Protein AF-0000000078594582 (afdb_homodimer)

Nearest PDB structures (foldseek):
  1vki-assembly1_A  TM=9.240E-01  e=7.782E-15  Agrobacterium fabrum str. C58
  1vjf-assembly1_A  TM=9.356E-01  e=9.075E-14  Caulobacter vibrioides CB15
  8huz-assembly3_B  TM=8.639E-01  e=1.848E-13  Mus musculus
  8huz-assembly5_D  TM=8.765E-01  e=5.545E-13  Mus musculus
  8huz-assembly1_F  TM=8.651E-01  e=3.176E-12  Mus musculus

Secondary structure (DSSP, 8-state):
---B---BSS--S---SHHHHHHHHHHHHTT---EEEEBPPP-SHHHHHHHHHHHTS-BEEEEEEEETTS--EEEEEEETTSPP-HHHHHHHHT---EEEPPHHHIIIIIS--TT---GGGGGG-TT--EEEEEEHHHHTSSEEEEESSSTTEEEEEEHHHIIIIIHHHTT---EEE--/---B---BSS--S---SHHHHHHHHHHHHTT---EEEEBSPP-SHHHHHHHHHHHTS-BEEEEEEEETTS--EEEEEEETTSPP-HHHHHHHHT---EEEPPHHHIIIIIS--TT---GGGGGG-TT--EEEEEEHHHHTSSEEEEESSSTTEEEEEEHHHIIIIIHHHTT---EEE--

InterPro domains:
  IPR007214 YbaK/aminoacyl-tRNA synthetase-associated domain [PF04073] (42-161)
  IPR036754 YbaK/aminoacyl-tRNA synthetase-associated domain superfamily [G3DSA:3.90.960.10] (14-179)
  IPR036754 YbaK/aminoacyl-tRNA synthetase-associated domain superfamily [SSF55826] (20-163)
  IPR040285 Prolyl-tRNA editing protein ProX/PRXD1 [PTHR31423] (22-144)

Structure (mmCIF, N/CA/C/O backbone):
data_AF-0000000078594582-model_v1
#
loop_
_entity.id
_entity.type
_entity.pdbx_description
1 polymer 'YbaK/aminoacyl-tRNA synthetase-associated domain-containing protein'
#
loop_
_atom_site.group_PDB
_atom_site.id
_atom_site.type_symbol
_atom_site.label_atom_id
_atom_site.label_alt_id
_atom_site.label_comp_id
_atom_site.label_asym_id
_atom_site.label_entity_id
_atom_site.label_seq_id
_atom_site.pdbx_PDB_ins_code
_at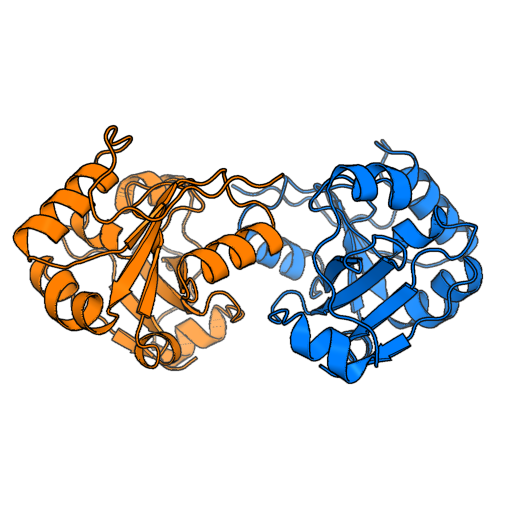om_site.Cartn_x
_atom_site.Cartn_y
_atom_site.Cartn_z
_atom_site.occupancy
_atom_site.B_iso_or_equiv
_atom_site.auth_seq_id
_atom_site.auth_comp_id
_atom_site.auth_asym_id
_atom_site.auth_atom_id
_atom_site.pdbx_PDB_model_num
ATOM 1 N N . MET A 1 1 ? 14 0.099 12.508 1 72.81 1 MET A N 1
ATOM 2 C CA . MET A 1 1 ? 14.461 0.044 11.117 1 72.81 1 MET A CA 1
ATOM 3 C C . MET A 1 1 ? 13.945 -1.212 10.422 1 72.81 1 MET A C 1
ATOM 5 O O . MET A 1 1 ? 13.867 -2.277 11.039 1 72.81 1 MET A O 1
ATOM 9 N N . PHE A 1 2 ? 13.375 -1.15 9.195 1 88.69 2 PHE A N 1
ATOM 10 C CA . PHE A 1 2 ? 12.891 -2.258 8.383 1 88.69 2 PHE A CA 1
ATOM 11 C C . PHE A 1 2 ? 14.047 -3.135 7.914 1 88.69 2 PHE A C 1
ATOM 13 O O . PHE A 1 2 ? 14.992 -2.646 7.297 1 88.69 2 PHE A O 1
ATOM 20 N N . PHE A 1 3 ? 14 -4.418 8.297 1 95.25 3 PHE A N 1
ATOM 21 C CA . PHE A 1 3 ? 15.07 -5.352 7.984 1 95.25 3 PHE A CA 1
ATOM 22 C C . PHE A 1 3 ? 14.93 -5.895 6.57 1 95.25 3 PHE A C 1
ATOM 24 O O . PHE A 1 3 ? 13.836 -6.305 6.168 1 95.25 3 PHE A O 1
ATOM 31 N N . VAL A 1 4 ? 16.031 -5.855 5.805 1 96.94 4 VAL A N 1
ATOM 32 C CA . VAL A 1 4 ? 16.172 -6.559 4.531 1 96.94 4 VAL A CA 1
ATOM 33 C C . VAL A 1 4 ? 17.5 -7.309 4.5 1 96.94 4 VAL A C 1
ATOM 35 O O . VAL A 1 4 ? 18.562 -6.703 4.672 1 96.94 4 VAL A O 1
ATOM 38 N N . SER A 1 5 ? 17.547 -8.555 4.27 1 98.12 5 SER A N 1
ATOM 39 C CA . SER A 1 5 ? 18.75 -9.383 4.305 1 98.12 5 SER A CA 1
ATOM 40 C C . SER A 1 5 ? 19.625 -9.133 3.09 1 98.12 5 SER A C 1
ATOM 42 O O . SER A 1 5 ? 19.281 -8.328 2.219 1 98.12 5 SER A O 1
ATOM 44 N N . ASP A 1 6 ? 20.766 -9.766 3.115 1 98.06 6 ASP A N 1
ATOM 45 C CA . ASP A 1 6 ? 21.547 -9.875 1.886 1 98.06 6 ASP A CA 1
ATOM 46 C C . ASP A 1 6 ? 20.797 -10.703 0.84 1 98.06 6 ASP A C 1
ATOM 48 O O . ASP A 1 6 ? 19.828 -11.391 1.162 1 98.06 6 ASP A O 1
ATOM 52 N N . ILE A 1 7 ? 21.25 -10.539 -0.375 1 98.69 7 ILE A N 1
ATOM 53 C CA . ILE A 1 7 ? 20.625 -11.258 -1.474 1 98.69 7 ILE A CA 1
ATOM 54 C C . ILE A 1 7 ? 21.062 -12.719 -1.451 1 98.69 7 ILE A C 1
ATOM 56 O O . ILE A 1 7 ? 22.25 -13.008 -1.285 1 98.69 7 ILE A O 1
ATOM 60 N N . TYR A 1 8 ? 20.109 -13.602 -1.516 1 98.62 8 TYR A N 1
ATOM 61 C CA . TYR A 1 8 ? 20.375 -15.031 -1.664 1 98.62 8 TYR A CA 1
ATOM 62 C C . TYR A 1 8 ? 19.938 -15.523 -3.041 1 98.62 8 TYR A C 1
ATOM 64 O O . TYR A 1 8 ? 19.047 -14.938 -3.666 1 98.62 8 TYR A O 1
ATOM 72 N N . THR A 1 9 ? 20.578 -16.609 -3.512 1 98.38 9 THR A N 1
ATOM 73 C CA . THR A 1 9 ? 20.188 -17.219 -4.777 1 98.38 9 THR A CA 1
ATOM 74 C C . THR A 1 9 ? 19.797 -18.672 -4.566 1 98.38 9 THR A C 1
ATOM 76 O O . THR A 1 9 ? 19.641 -19.438 -5.531 1 98.38 9 THR A O 1
ATOM 79 N N . MET A 1 10 ? 19.656 -19.047 -3.244 1 97.81 10 MET A N 1
ATOM 80 C CA . MET A 1 10 ? 19.234 -20.375 -2.832 1 97.81 10 MET A CA 1
ATOM 81 C C . MET A 1 10 ? 17.984 -20.297 -1.944 1 97.81 10 MET A C 1
ATOM 83 O O . MET A 1 10 ? 17.719 -19.25 -1.354 1 97.81 10 MET A O 1
ATOM 87 N N . PRO A 1 11 ? 17.203 -21.406 -1.93 1 97.5 11 PRO A N 1
ATOM 88 C CA . PRO A 1 11 ? 16.047 -21.391 -1.024 1 97.5 11 PRO A CA 1
ATOM 89 C C . PRO A 1 11 ? 16.453 -21.141 0.43 1 97.5 11 PRO A C 1
ATOM 91 O O . PRO A 1 11 ? 17.594 -21.406 0.813 1 97.5 11 PRO A O 1
ATOM 94 N N . PRO A 1 12 ? 15.5 -20.641 1.16 1 97 12 PRO A N 1
ATOM 95 C CA . PRO A 1 12 ? 15.797 -20.5 2.588 1 97 12 PRO A CA 1
ATOM 96 C C . PRO A 1 12 ? 15.953 -21.859 3.287 1 97 12 PRO A C 1
ATOM 98 O O . PRO A 1 12 ? 15.484 -22.875 2.777 1 97 12 PRO A O 1
ATOM 101 N N . ASP A 1 13 ? 16.562 -21.719 4.488 1 93 13 ASP A N 1
ATOM 102 C CA . ASP A 1 13 ? 16.766 -22.938 5.266 1 93 13 ASP A CA 1
ATOM 103 C C . ASP A 1 13 ? 15.438 -23.5 5.77 1 93 13 ASP A C 1
ATOM 105 O O . ASP A 1 13 ? 15.25 -24.719 5.805 1 93 13 ASP A O 1
ATOM 109 N N . LYS A 1 14 ? 14.633 -22.578 6.168 1 92.38 14 LYS A N 1
ATOM 110 C CA . LYS A 1 14 ? 13.312 -22.969 6.664 1 92.38 14 LYS A CA 1
ATOM 111 C C . LYS A 1 14 ? 12.211 -22.547 5.695 1 92.38 14 LYS A C 1
ATOM 113 O O . LYS A 1 14 ? 12.18 -21.406 5.246 1 92.38 14 LYS A O 1
ATOM 118 N N . LEU A 1 15 ? 11.453 -23.469 5.34 1 92.75 15 LEU A N 1
ATOM 119 C CA . LEU A 1 15 ? 10.281 -23.25 4.508 1 92.75 15 LEU A CA 1
ATOM 120 C C . LEU A 1 15 ? 9 -23.328 5.344 1 92.75 15 LEU A C 1
ATOM 122 O O . LEU A 1 15 ? 8.617 -24.406 5.801 1 92.75 15 LEU A O 1
ATOM 126 N N . ASP A 1 16 ? 8.258 -22.281 5.441 1 89 16 ASP A N 1
ATOM 127 C CA . ASP A 1 16 ? 7.258 -22.062 6.48 1 89 16 ASP A CA 1
ATOM 128 C C . ASP A 1 16 ? 5.895 -22.594 6.051 1 89 16 ASP A C 1
ATOM 130 O O . ASP A 1 16 ? 5.023 -22.844 6.887 1 89 16 ASP A O 1
ATOM 134 N N . THR A 1 17 ? 5.707 -22.734 4.738 1 95.31 17 THR A N 1
ATOM 135 C CA . THR A 1 17 ? 4.402 -23.141 4.238 1 95.31 17 THR A CA 1
ATOM 136 C C . THR A 1 17 ? 4.547 -24.188 3.133 1 95.31 17 THR A C 1
ATOM 138 O O . THR A 1 17 ? 5.625 -24.328 2.555 1 95.31 17 THR A O 1
ATOM 141 N N . ILE A 1 18 ? 3.443 -24.875 2.883 1 96.31 18 ILE A N 1
ATOM 142 C CA . ILE A 1 18 ? 3.41 -25.844 1.794 1 96.31 18 ILE A CA 1
ATOM 143 C C . ILE A 1 18 ? 3.668 -25.141 0.465 1 96.31 18 ILE A C 1
ATOM 145 O O . ILE A 1 18 ? 4.449 -25.609 -0.359 1 96.31 18 ILE A O 1
ATOM 149 N N . LEU A 1 19 ? 3.072 -24.031 0.278 1 97.62 19 LEU A N 1
ATOM 150 C CA . LEU A 1 19 ? 3.24 -23.297 -0.97 1 97.62 19 LEU A CA 1
ATOM 151 C C . LEU A 1 19 ? 4.695 -22.891 -1.168 1 97.62 19 LEU A C 1
ATOM 153 O O . LEU A 1 19 ? 5.234 -23 -2.271 1 97.62 19 LEU A O 1
ATOM 157 N N . GLN A 1 20 ? 5.277 -22.391 -0.118 1 97.38 20 GLN A N 1
ATOM 158 C CA . GLN A 1 20 ? 6.672 -21.984 -0.204 1 97.38 20 GLN A CA 1
ATOM 159 C C . GLN A 1 20 ? 7.562 -23.141 -0.622 1 97.38 20 GLN A C 1
ATOM 161 O O . GLN A 1 20 ? 8.414 -23 -1.501 1 97.38 20 GLN A O 1
ATOM 166 N N . LYS A 1 21 ? 7.352 -24.266 -0.037 1 97.38 21 LYS A N 1
ATOM 167 C CA . LYS A 1 21 ? 8.109 -25.469 -0.372 1 97.38 21 LYS A CA 1
ATOM 168 C C . LYS A 1 21 ? 7.914 -25.844 -1.838 1 97.38 21 LYS A C 1
ATOM 170 O O . LYS A 1 21 ? 8.883 -26.109 -2.547 1 97.38 21 LYS A O 1
ATOM 175 N N . G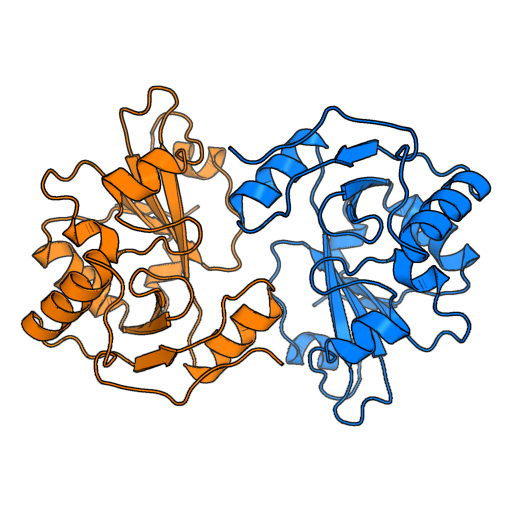LU A 1 22 ? 6.676 -25.859 -2.256 1 98.12 22 GLU A N 1
ATOM 176 C CA . GLU A 1 22 ? 6.367 -26.234 -3.631 1 98.12 22 GLU A CA 1
ATOM 177 C C . GLU A 1 22 ? 6.918 -25.219 -4.621 1 98.12 22 GLU A C 1
ATOM 179 O O . GLU A 1 22 ? 7.336 -25.578 -5.727 1 98.12 22 GLU A O 1
ATOM 184 N N . THR A 1 23 ? 6.922 -23.938 -4.242 1 98.62 23 THR A N 1
ATOM 185 C CA . THR A 1 23 ? 7.473 -22.891 -5.09 1 98.62 23 THR A CA 1
ATOM 186 C C . THR A 1 23 ? 8.938 -23.156 -5.406 1 98.62 23 THR A C 1
ATOM 188 O O . THR A 1 23 ? 9.328 -23.203 -6.574 1 98.62 23 THR A O 1
ATOM 191 N N . TYR A 1 24 ? 9.703 -23.438 -4.371 1 98.62 24 TYR A N 1
ATOM 192 C CA . TYR A 1 24 ? 11.133 -23.641 -4.586 1 98.62 24 TYR A CA 1
ATOM 193 C C . TYR A 1 24 ? 11.391 -24.969 -5.289 1 98.62 24 TYR A C 1
ATOM 195 O O . TYR A 1 24 ? 12.328 -25.094 -6.078 1 98.62 24 TYR A O 1
ATOM 203 N N . ARG A 1 25 ? 10.602 -25.938 -5.02 1 98.25 25 ARG A N 1
ATOM 204 C CA . ARG A 1 25 ? 10.719 -27.203 -5.727 1 98.25 25 ARG A CA 1
ATOM 205 C C . ARG A 1 25 ? 10.508 -27.016 -7.227 1 98.25 25 ARG A C 1
ATOM 207 O O . ARG A 1 25 ? 11.289 -27.531 -8.031 1 98.25 25 ARG A O 1
ATOM 214 N N . VAL A 1 26 ? 9.469 -26.297 -7.594 1 98.69 26 VAL A N 1
ATOM 215 C CA . VAL A 1 26 ? 9.133 -26.094 -9 1 98.69 26 VAL A CA 1
ATOM 216 C C . VAL A 1 26 ? 10.211 -25.25 -9.672 1 98.69 26 VAL A C 1
ATOM 218 O O . VAL A 1 26 ? 10.625 -25.547 -10.797 1 98.69 26 VAL A O 1
ATOM 221 N N . LEU A 1 27 ? 10.695 -24.203 -8.992 1 98.69 27 LEU A N 1
ATOM 222 C CA . LEU A 1 27 ? 11.75 -23.359 -9.555 1 98.69 27 LEU A CA 1
ATOM 223 C C . LEU A 1 27 ? 13.008 -24.188 -9.82 1 98.69 27 LEU A C 1
ATOM 225 O O . LEU A 1 27 ? 13.656 -24.016 -10.859 1 98.69 27 LEU A O 1
ATOM 229 N N . GLN A 1 28 ? 13.297 -25.062 -8.891 1 98.19 28 GLN A N 1
ATOM 230 C CA . GLN A 1 28 ? 14.445 -25.938 -9.062 1 98.19 28 GLN A CA 1
ATOM 231 C C . GLN A 1 28 ? 14.242 -26.891 -10.242 1 98.19 28 GLN A C 1
ATOM 233 O O . GLN A 1 28 ? 15.148 -27.062 -11.07 1 98.19 28 GLN A O 1
ATOM 238 N N . SER A 1 29 ? 13.117 -27.453 -10.344 1 98.31 29 SER A N 1
ATOM 239 C CA . SER A 1 29 ? 12.805 -28.406 -11.406 1 98.31 29 SER A CA 1
ATOM 240 C C . SER A 1 29 ? 12.898 -27.75 -12.781 1 98.31 29 SER A C 1
ATOM 242 O O . SER A 1 29 ? 13.305 -28.391 -13.75 1 98.31 29 SER A O 1
ATOM 244 N N . LEU A 1 30 ? 12.539 -26.484 -12.875 1 98.69 30 LEU A N 1
ATOM 245 C CA . LEU A 1 30 ? 12.508 -25.766 -14.141 1 98.69 30 LEU A CA 1
ATOM 246 C C . LEU A 1 30 ? 13.828 -25.031 -14.375 1 98.69 30 LEU A C 1
ATOM 248 O O . LEU A 1 30 ? 14.008 -24.391 -15.414 1 98.69 30 LEU A O 1
ATOM 252 N N . HIS A 1 31 ? 14.734 -25.125 -13.438 1 98.44 31 HIS A N 1
ATOM 253 C CA . HIS A 1 31 ? 16.016 -24.422 -13.492 1 98.44 31 HIS A CA 1
ATOM 254 C C . HIS A 1 31 ? 15.82 -22.938 -13.703 1 98.44 31 HIS A C 1
ATOM 256 O O . HIS A 1 31 ? 16.5 -22.328 -14.539 1 98.44 31 HIS A O 1
ATOM 262 N N . ILE A 1 32 ? 14.867 -22.391 -13.023 1 98.75 32 ILE A N 1
ATOM 263 C CA . ILE A 1 32 ? 14.625 -20.953 -13.07 1 98.75 32 ILE A CA 1
ATOM 264 C C . ILE A 1 32 ? 15.43 -20.25 -11.969 1 98.75 32 ILE A C 1
ATOM 266 O O . ILE A 1 32 ? 15.188 -20.469 -10.781 1 98.75 32 ILE A O 1
ATOM 270 N N . PRO A 1 33 ? 16.391 -19.438 -12.375 1 98.75 33 PRO A N 1
ATOM 271 C CA . PRO A 1 33 ? 17.156 -18.719 -11.359 1 98.75 33 PRO A CA 1
ATOM 272 C C . PRO A 1 33 ? 16.359 -17.609 -10.695 1 98.75 33 PRO A C 1
ATOM 274 O O . PRO A 1 33 ? 15.422 -17.062 -11.297 1 98.75 33 PRO A O 1
ATOM 277 N N . PHE A 1 34 ? 16.734 -17.281 -9.453 1 98.81 34 PHE A N 1
ATOM 278 C CA . PHE A 1 34 ? 16.094 -16.188 -8.719 1 98.81 34 PHE A CA 1
ATOM 279 C C . PHE A 1 34 ? 17.078 -15.523 -7.766 1 98.81 34 PHE A C 1
ATOM 281 O O . PHE A 1 34 ? 18.125 -16.094 -7.449 1 98.81 34 PHE A O 1
ATOM 288 N N . GLU A 1 35 ? 16.812 -14.32 -7.438 1 98.88 35 GLU A N 1
ATOM 289 C CA . GLU A 1 35 ? 17.359 -13.633 -6.27 1 98.88 35 GLU A CA 1
ATOM 290 C C . GLU A 1 35 ? 16.281 -13.383 -5.223 1 98.88 35 GLU A C 1
ATOM 292 O O . GLU A 1 35 ? 15.133 -13.102 -5.566 1 98.88 35 GLU A O 1
ATOM 297 N N . ARG A 1 36 ? 16.672 -13.516 -3.955 1 98.69 36 ARG A N 1
ATOM 298 C CA . ARG A 1 36 ? 15.656 -13.305 -2.932 1 98.69 36 ARG A CA 1
ATOM 299 C C . ARG A 1 36 ? 16.25 -12.609 -1.705 1 98.69 36 ARG A C 1
ATOM 301 O O . ARG A 1 36 ? 17.469 -12.617 -1.509 1 98.69 36 ARG A O 1
ATOM 308 N N . VAL A 1 37 ? 15.359 -12.031 -0.938 1 98.75 37 VAL A N 1
ATOM 309 C CA . VAL A 1 37 ? 15.734 -11.438 0.343 1 98.75 37 VAL A CA 1
ATOM 310 C C . VAL A 1 37 ? 14.727 -11.844 1.415 1 98.75 37 VAL A C 1
ATOM 312 O O . VAL A 1 37 ? 13.547 -12.055 1.12 1 98.75 37 VAL A O 1
ATOM 315 N N . ASP A 1 38 ? 15.188 -12.055 2.623 1 98.19 38 ASP A N 1
ATOM 316 C CA . ASP A 1 38 ? 14.344 -12.102 3.812 1 98.19 38 ASP A CA 1
ATOM 317 C C . ASP A 1 38 ? 14.109 -10.703 4.375 1 98.19 38 ASP A C 1
ATOM 319 O O . ASP A 1 38 ? 15.016 -9.867 4.391 1 98.19 38 ASP A O 1
ATOM 323 N N . THR A 1 39 ? 12.867 -10.492 4.805 1 97.69 39 THR A N 1
ATOM 324 C CA . THR A 1 39 ? 12.539 -9.164 5.32 1 97.69 39 THR A CA 1
ATOM 325 C C . THR A 1 39 ? 11.633 -9.266 6.543 1 97.69 39 THR A C 1
ATOM 327 O O . THR A 1 39 ? 11.055 -10.328 6.805 1 97.69 39 THR A O 1
ATOM 330 N N . ASP A 1 40 ? 11.555 -8.172 7.281 1 96.06 40 ASP A N 1
ATOM 331 C CA . ASP A 1 40 ? 10.391 -7.992 8.141 1 96.06 40 ASP A CA 1
ATOM 332 C C . ASP A 1 40 ? 9.109 -7.879 7.32 1 96.06 40 ASP A C 1
ATOM 334 O O . ASP A 1 40 ? 9.156 -7.746 6.098 1 96.06 40 ASP A O 1
ATOM 338 N N . GLU A 1 41 ? 7.984 -8.016 7.98 1 93.19 41 GLU A N 1
ATOM 339 C CA . GLU A 1 41 ? 6.73 -7.777 7.273 1 93.19 41 GLU A CA 1
ATOM 340 C C . GLU A 1 41 ? 6.629 -6.332 6.801 1 93.19 41 GLU A C 1
ATOM 342 O O . GLU A 1 41 ? 6.758 -5.402 7.602 1 93.19 41 GLU A O 1
ATOM 347 N N . ALA A 1 42 ? 6.453 -6.172 5.48 1 89.56 42 ALA A N 1
ATOM 348 C CA . ALA A 1 42 ? 6.328 -4.832 4.914 1 89.56 42 ALA A CA 1
ATOM 349 C C . ALA A 1 42 ? 4.961 -4.234 5.219 1 89.56 42 ALA A C 1
ATOM 351 O O . ALA A 1 42 ? 3.934 -4.762 4.789 1 89.56 42 ALA A O 1
ATOM 352 N N . ILE A 1 43 ? 4.977 -3.145 5.957 1 82.25 43 ILE A N 1
ATOM 353 C CA . ILE A 1 43 ? 3.707 -2.539 6.352 1 82.25 43 ILE A CA 1
ATOM 354 C C . ILE A 1 43 ? 3.549 -1.184 5.664 1 82.25 43 ILE A C 1
ATOM 356 O O . ILE A 1 43 ? 2.43 -0.75 5.383 1 82.25 43 ILE A O 1
ATOM 360 N N . THR A 1 44 ? 4.645 -0.554 5.242 1 85.25 44 THR A N 1
ATOM 361 C CA . THR A 1 44 ? 4.59 0.791 4.68 1 85.25 44 THR A CA 1
ATOM 362 C C . THR A 1 44 ? 5.062 0.79 3.229 1 85.25 44 THR A C 1
ATOM 364 O O . THR A 1 44 ? 5.691 -0.168 2.775 1 85.25 44 THR A O 1
ATOM 367 N N . MET A 1 45 ? 4.777 1.847 2.588 1 86.19 45 MET A N 1
ATOM 368 C CA . MET A 1 45 ? 5.305 2.051 1.24 1 86.19 45 MET A CA 1
ATOM 369 C C . MET A 1 45 ? 6.828 2.07 1.249 1 86.19 45 MET A C 1
ATOM 371 O O . MET A 1 45 ? 7.465 1.56 0.325 1 86.19 45 MET A O 1
ATOM 375 N N . GLU A 1 46 ? 7.348 2.672 2.287 1 88.19 46 GLU A N 1
ATOM 376 C CA . GLU A 1 46 ? 8.797 2.748 2.43 1 88.19 46 GLU A CA 1
ATOM 377 C C . GLU A 1 46 ? 9.422 1.356 2.48 1 88.19 46 GLU A C 1
ATOM 379 O O . GLU A 1 46 ? 10.508 1.134 1.932 1 88.19 46 GLU A O 1
ATOM 384 N N . ASP A 1 47 ? 8.797 0.523 3.223 1 91.62 47 ASP A N 1
ATOM 385 C CA . ASP A 1 47 ? 9.273 -0.854 3.295 1 91.62 47 ASP A CA 1
ATOM 386 C C . ASP A 1 47 ? 9.383 -1.473 1.904 1 91.62 47 ASP A C 1
ATOM 388 O O . ASP A 1 47 ? 10.398 -2.09 1.57 1 91.62 47 ASP A O 1
ATOM 392 N N . CYS A 1 48 ? 8.383 -1.235 1.077 1 91.75 48 CYS A N 1
ATOM 393 C CA . CYS A 1 48 ? 8.344 -1.791 -0.271 1 91.75 48 CYS A CA 1
ATOM 394 C C . CYS A 1 48 ? 9.461 -1.21 -1.134 1 91.75 48 CYS A C 1
ATOM 396 O O . CYS A 1 48 ? 10.094 -1.932 -1.907 1 91.75 48 CYS A O 1
ATOM 398 N N . VAL A 1 49 ? 9.672 0.006 -0.951 1 90.56 49 VAL A N 1
ATOM 399 C CA . VAL A 1 49 ? 10.703 0.695 -1.719 1 90.56 49 VAL A CA 1
ATOM 400 C C . VAL A 1 49 ? 12.07 0.112 -1.382 1 90.56 49 VAL A C 1
ATOM 402 O O . VAL A 1 49 ? 12.922 -0.038 -2.262 1 90.56 49 VAL A O 1
ATOM 405 N N . GLN A 1 50 ? 12.312 -0.176 -0.15 1 93.69 50 GLN A N 1
ATOM 406 C CA . GLN A 1 50 ? 13.586 -0.737 0.271 1 93.69 50 GLN A CA 1
ATOM 407 C C . GLN A 1 50 ? 13.812 -2.117 -0.339 1 93.69 50 GLN A C 1
ATOM 409 O O . GLN A 1 50 ? 14.922 -2.449 -0.75 1 93.69 50 GLN A O 1
ATOM 414 N N . ILE A 1 51 ? 12.789 -2.826 -0.375 1 96.69 51 ILE A N 1
ATOM 415 C CA . ILE A 1 51 ? 12.875 -4.152 -0.977 1 96.69 51 ILE A CA 1
ATOM 416 C C . ILE A 1 51 ? 13.188 -4.023 -2.467 1 96.69 51 ILE A C 1
ATOM 418 O O . ILE A 1 51 ? 14.078 -4.699 -2.982 1 96.69 51 ILE A O 1
ATOM 422 N N . ASP A 1 52 ? 12.461 -3.139 -3.156 1 96.06 52 ASP A N 1
ATOM 423 C CA . ASP A 1 52 ? 12.664 -2.893 -4.582 1 96.06 52 ASP A CA 1
ATOM 424 C C . ASP A 1 52 ? 14.109 -2.486 -4.867 1 96.06 52 ASP A C 1
ATOM 426 O O . ASP A 1 52 ? 14.711 -2.961 -5.832 1 96.06 52 ASP A O 1
ATOM 430 N N . LYS A 1 53 ? 14.586 -1.626 -4.043 1 94.62 53 LYS A N 1
ATOM 431 C CA . LYS A 1 53 ? 15.953 -1.136 -4.219 1 94.62 53 LYS A CA 1
ATOM 432 C C . LYS A 1 53 ? 16.969 -2.258 -4.027 1 94.62 53 LYS A C 1
ATOM 434 O O . LYS A 1 53 ? 17.906 -2.396 -4.816 1 94.62 53 LYS A O 1
ATOM 439 N N . LYS A 1 54 ? 16.781 -3.064 -2.992 1 97.62 54 LYS A N 1
ATOM 440 C CA . LYS A 1 54 ? 17.719 -4.137 -2.666 1 97.62 54 LYS A CA 1
ATOM 441 C C . LYS A 1 54 ? 17.812 -5.145 -3.809 1 97.62 54 LYS A C 1
ATOM 443 O O . LYS A 1 54 ? 18.922 -5.559 -4.18 1 97.62 54 LYS A O 1
ATOM 448 N N . LEU A 1 55 ? 16.734 -5.43 -4.387 1 98.25 55 LEU A N 1
ATOM 449 C CA . LEU A 1 55 ? 16.703 -6.461 -5.418 1 98.25 55 LEU A CA 1
ATOM 450 C C . LEU A 1 55 ? 16.797 -5.84 -6.809 1 98.25 55 LEU A C 1
ATOM 452 O O . LEU A 1 55 ? 16.812 -6.555 -7.812 1 98.25 55 LEU A O 1
ATOM 456 N N . ASP A 1 56 ? 16.812 -4.531 -6.883 1 96.94 56 ASP A N 1
ATOM 457 C CA . ASP A 1 56 ? 16.859 -3.793 -8.141 1 96.94 56 ASP A CA 1
ATOM 458 C C . ASP A 1 56 ? 15.742 -4.242 -9.086 1 96.94 56 ASP A C 1
ATOM 460 O O . ASP A 1 56 ? 16.016 -4.637 -10.227 1 96.94 56 ASP A O 1
ATOM 464 N N . MET A 1 57 ? 14.594 -4.223 -8.57 1 95.44 57 MET A N 1
ATOM 465 C CA . MET A 1 57 ? 13.391 -4.598 -9.305 1 95.44 57 MET A CA 1
ATOM 466 C C . MET A 1 57 ? 12.164 -3.891 -8.734 1 95.44 57 MET A C 1
ATOM 468 O O . MET A 1 57 ? 12.25 -3.199 -7.723 1 95.44 57 MET A O 1
ATOM 472 N N . LYS A 1 58 ? 11.016 -3.951 -9.5 1 93.75 58 LYS A N 1
ATOM 473 C CA . LYS A 1 58 ? 9.734 -3.455 -9.016 1 93.75 58 LYS A CA 1
ATOM 474 C C . LYS A 1 58 ? 8.789 -4.605 -8.688 1 93.75 58 LYS A C 1
ATOM 476 O O . LYS A 1 58 ? 8.5 -5.445 -9.539 1 93.75 58 LYS A O 1
ATOM 481 N N . MET A 1 59 ? 8.312 -4.586 -7.5 1 94.88 59 MET A N 1
ATOM 482 C CA . MET A 1 59 ? 7.348 -5.602 -7.082 1 94.88 59 MET A CA 1
ATOM 483 C C . MET A 1 59 ? 6.02 -5.426 -7.809 1 94.88 59 MET A C 1
ATOM 485 O O . MET A 1 59 ? 5.543 -4.301 -7.977 1 94.88 59 MET A O 1
ATOM 489 N N . VAL A 1 60 ? 5.516 -6.5 -8.18 1 96.69 60 VAL A N 1
ATOM 490 C CA . VAL A 1 60 ? 4.141 -6.473 -8.664 1 96.69 60 VAL A CA 1
ATOM 491 C C . VAL A 1 60 ? 3.174 -6.613 -7.492 1 96.69 60 VAL A C 1
ATOM 493 O O . VAL A 1 60 ? 3.578 -6.988 -6.391 1 96.69 60 VAL A O 1
ATOM 496 N N . LYS A 1 61 ? 1.998 -6.262 -7.695 1 93.75 61 LYS A N 1
ATOM 497 C CA . LYS A 1 61 ? 0.951 -6.613 -6.742 1 93.75 61 LYS A CA 1
ATOM 498 C C . LYS A 1 61 ? -0.012 -7.641 -7.332 1 93.75 61 LYS A C 1
ATOM 500 O O . LYS A 1 61 ? -0.325 -7.59 -8.523 1 93.75 61 LYS A O 1
ATOM 505 N N . THR A 1 62 ? -0.376 -8.609 -6.527 1 96.81 62 THR A N 1
ATOM 506 C CA . THR A 1 62 ? -1.24 -9.711 -6.922 1 96.81 62 THR A CA 1
ATOM 507 C C . THR A 1 62 ? -2.562 -9.664 -6.164 1 96.81 62 THR A C 1
ATOM 509 O O . THR A 1 62 ? -2.59 -9.812 -4.941 1 96.81 62 THR A O 1
ATOM 512 N N . LEU A 1 63 ? -3.639 -9.508 -6.926 1 96.94 63 LEU A N 1
ATOM 513 C CA . LEU A 1 63 ? -4.969 -9.359 -6.348 1 96.94 63 LEU A CA 1
ATOM 514 C C . LEU A 1 63 ? -5.809 -10.617 -6.574 1 96.94 63 LEU A C 1
ATOM 516 O O . LEU A 1 63 ? -5.883 -11.125 -7.695 1 96.94 63 LEU A O 1
ATOM 520 N N . PHE A 1 64 ? -6.352 -11.109 -5.48 1 97.62 64 PHE A N 1
ATOM 521 C CA . PHE A 1 64 ? -7.273 -12.234 -5.559 1 97.62 64 PHE A CA 1
ATOM 522 C C . PHE A 1 64 ? -8.719 -11.75 -5.625 1 97.62 64 PHE A C 1
ATOM 524 O O . PHE A 1 64 ? -9.219 -11.148 -4.672 1 97.62 64 PHE A O 1
ATOM 531 N N . LEU A 1 65 ? -9.383 -12.016 -6.809 1 97.88 65 LEU A N 1
ATOM 532 C CA . LEU A 1 65 ? -10.703 -11.453 -7.102 1 97.88 65 LEU A CA 1
ATOM 533 C C . LEU A 1 65 ? -11.719 -12.562 -7.371 1 97.88 65 LEU A C 1
ATOM 535 O O . LEU A 1 65 ? -11.344 -13.68 -7.727 1 97.88 65 LEU A O 1
ATOM 539 N N . CYS A 1 66 ? -12.953 -12.195 -7.168 1 98.12 66 CYS A N 1
ATOM 540 C CA . CYS A 1 66 ? -14.008 -13.141 -7.508 1 98.12 66 CYS A CA 1
ATOM 541 C C . CYS A 1 66 ? -15.305 -12.414 -7.844 1 98.12 66 CYS A C 1
ATOM 543 O O . CYS A 1 66 ? -15.453 -11.227 -7.539 1 98.12 66 CYS A O 1
ATOM 545 N N . ASN A 1 67 ? -16.203 -13.133 -8.586 1 97.75 67 ASN A N 1
ATOM 546 C CA . ASN A 1 67 ? -17.531 -12.586 -8.82 1 97.75 67 ASN A CA 1
ATOM 547 C C . ASN A 1 67 ? -18.406 -12.719 -7.578 1 97.75 67 ASN A C 1
ATOM 549 O O . ASN A 1 67 ? -18.016 -13.336 -6.59 1 97.75 67 ASN A O 1
ATOM 553 N N . ARG A 1 68 ? -19.562 -12.141 -7.664 1 95.62 68 ARG A N 1
ATOM 554 C CA . ARG A 1 68 ? -20.469 -12.07 -6.523 1 95.62 68 ARG A CA 1
ATOM 555 C C . ARG A 1 68 ? -20.828 -13.461 -6.012 1 95.62 68 ARG A C 1
ATOM 557 O O . ARG A 1 68 ? -20.859 -13.695 -4.805 1 95.62 68 ARG A O 1
ATOM 564 N N . GLN A 1 69 ? -20.984 -14.383 -6.945 1 96.56 69 GLN A N 1
ATOM 565 C CA . GLN A 1 69 ? -21.406 -15.734 -6.609 1 96.56 69 GLN A CA 1
ATOM 566 C C . GLN A 1 69 ? -20.234 -16.578 -6.133 1 96.56 69 GLN A C 1
ATOM 568 O O . GLN A 1 69 ? -20.438 -17.703 -5.66 1 96.56 69 GLN A O 1
ATOM 573 N N . GLN A 1 70 ? -19.078 -16.062 -6.219 1 96.38 70 GLN A N 1
ATOM 574 C CA . GLN A 1 70 ? -17.859 -16.781 -5.871 1 96.38 70 GLN A CA 1
ATOM 575 C C . GLN A 1 70 ? -17.75 -18.109 -6.637 1 96.38 70 GLN A C 1
ATOM 577 O O . GLN A 1 70 ? -17.531 -19.156 -6.039 1 96.38 70 GLN A O 1
ATOM 582 N N . THR A 1 71 ? -18 -18 -7.934 1 96.69 71 THR A N 1
ATOM 583 C CA . THR A 1 71 ? -17.906 -19.156 -8.82 1 96.69 71 THR A CA 1
ATOM 584 C C . THR A 1 71 ? -16.781 -18.953 -9.844 1 96.69 71 THR A C 1
ATOM 586 O O . THR A 1 71 ? -16.406 -19.891 -10.547 1 96.69 71 THR A O 1
ATOM 589 N N . ALA A 1 72 ? -16.328 -17.766 -9.977 1 98.06 72 ALA A N 1
ATOM 590 C CA . ALA A 1 72 ? -15.203 -17.406 -10.836 1 98.06 72 ALA A CA 1
ATOM 591 C C . ALA A 1 72 ? -14.125 -16.672 -10.047 1 98.06 72 ALA A C 1
ATOM 593 O O . ALA A 1 72 ? -14.422 -15.734 -9.305 1 98.06 72 ALA A O 1
ATOM 594 N N . PHE A 1 73 ? -12.891 -17.125 -10.227 1 98.56 73 PHE A N 1
ATOM 595 C CA . PHE A 1 73 ? -11.781 -16.578 -9.453 1 98.56 73 PHE A CA 1
ATOM 596 C C . PHE A 1 73 ? -10.648 -16.125 -10.367 1 98.56 73 PHE A C 1
ATOM 598 O O . PHE A 1 73 ? -10.359 -16.781 -11.375 1 98.56 73 PHE A O 1
ATOM 605 N N . TYR A 1 74 ? -10.016 -15.008 -9.969 1 98.62 74 TYR A N 1
ATOM 606 C CA . TYR A 1 74 ? -8.945 -14.414 -10.758 1 98.62 74 TYR A CA 1
ATOM 607 C C . TYR A 1 74 ? -7.762 -14.031 -9.867 1 98.62 74 TYR A C 1
ATOM 609 O O . TYR A 1 74 ? -7.949 -13.531 -8.758 1 98.62 74 TYR A O 1
ATOM 617 N N . LEU A 1 75 ? -6.648 -14.336 -10.32 1 98.56 75 LEU A N 1
ATOM 618 C CA . LEU A 1 75 ? -5.426 -13.711 -9.82 1 98.56 75 LEU A CA 1
ATOM 619 C C . LEU A 1 75 ? -4.93 -12.641 -10.789 1 98.56 75 LEU A C 1
ATOM 621 O O . LEU A 1 75 ? -4.406 -12.961 -11.859 1 98.56 75 LEU A O 1
ATOM 625 N N . PHE A 1 76 ? -5.129 -11.414 -10.375 1 98.38 76 PHE A N 1
ATOM 626 C CA . PHE A 1 76 ? -4.754 -10.289 -11.234 1 98.38 76 PHE A CA 1
ATOM 627 C C . PHE A 1 76 ? -3.422 -9.695 -10.797 1 98.38 76 PHE A C 1
ATOM 629 O O . PHE A 1 76 ? -3.279 -9.25 -9.656 1 98.38 76 PHE A O 1
ATOM 636 N N . ILE A 1 77 ? -2.479 -9.758 -11.727 1 98.44 77 ILE A N 1
ATOM 637 C CA . ILE A 1 77 ? -1.139 -9.25 -11.461 1 98.44 77 ILE A CA 1
ATOM 638 C C . ILE A 1 77 ? -0.931 -7.926 -12.188 1 98.44 77 ILE A C 1
ATOM 640 O O . ILE A 1 77 ? -1.033 -7.867 -13.414 1 98.44 77 ILE A O 1
ATOM 644 N N . THR A 1 78 ? -0.646 -6.863 -11.445 1 97.12 78 THR A N 1
ATOM 645 C CA . THR A 1 78 ? -0.433 -5.523 -11.984 1 97.12 78 THR A CA 1
ATOM 646 C C . THR A 1 78 ? 0.721 -4.828 -11.266 1 97.12 78 THR A C 1
ATOM 648 O O . THR A 1 78 ? 1.28 -5.367 -10.312 1 97.12 78 THR A O 1
ATOM 651 N N . ALA A 1 79 ? 1.099 -3.709 -11.789 1 93.94 79 ALA A N 1
ATOM 652 C CA . ALA A 1 79 ? 2.191 -2.959 -11.172 1 93.94 79 ALA A CA 1
ATOM 653 C C . ALA A 1 79 ? 1.832 -2.535 -9.758 1 93.94 79 ALA A C 1
ATOM 655 O O . ALA A 1 79 ? 0.685 -2.178 -9.477 1 93.94 79 ALA A O 1
ATOM 656 N N . GLY A 1 80 ? 2.822 -2.596 -8.883 1 90.12 80 GLY A N 1
ATOM 657 C CA . GLY A 1 80 ? 2.623 -2.297 -7.473 1 90.12 80 GLY A CA 1
ATOM 658 C C . GLY A 1 80 ? 2.057 -0.911 -7.23 1 90.12 80 GLY A C 1
ATOM 659 O O . GLY A 1 80 ? 1.31 -0.698 -6.27 1 90.12 80 GLY A O 1
ATOM 660 N N . ASP A 1 81 ? 2.35 0.018 -8.102 1 83.94 81 ASP A N 1
ATOM 661 C CA . ASP A 1 81 ? 1.973 1.412 -7.895 1 83.94 81 ASP A CA 1
ATOM 662 C C . ASP A 1 81 ? 0.764 1.788 -8.75 1 83.94 81 ASP A C 1
ATOM 664 O O . ASP A 1 81 ? 0.382 2.959 -8.812 1 83.94 81 ASP A O 1
ATOM 668 N N . LYS A 1 82 ? 0.174 0.859 -9.383 1 88.69 82 LYS A N 1
ATOM 669 C CA . LYS A 1 82 ? -0.99 1.126 -10.219 1 88.69 82 LYS A CA 1
ATOM 670 C C . LYS A 1 82 ? -2.287 0.9 -9.453 1 88.69 82 LYS A C 1
ATOM 672 O O . LYS A 1 82 ? -2.469 -0.144 -8.82 1 88.69 82 LYS A O 1
ATOM 677 N N . PRO A 1 83 ? -3.191 1.911 -9.531 1 85.75 83 PRO A N 1
ATOM 678 C CA . PRO A 1 83 ? -4.48 1.717 -8.859 1 85.75 83 PRO A CA 1
ATOM 679 C C . PRO A 1 83 ? -5.324 0.623 -9.516 1 85.75 83 PRO A C 1
ATOM 681 O O . PRO A 1 83 ? -5.258 0.427 -10.727 1 85.75 83 PRO A O 1
ATOM 684 N N . PHE A 1 84 ? -6.059 0.011 -8.664 1 90.62 84 PHE A N 1
ATOM 685 C CA . PHE A 1 84 ? -6.965 -1.023 -9.148 1 90.62 84 PHE A CA 1
ATOM 686 C C . PHE A 1 84 ? -8.398 -0.51 -9.188 1 90.62 84 PHE A C 1
ATOM 688 O O . PHE A 1 84 ? -8.898 0.04 -8.203 1 90.62 84 PHE A O 1
ATOM 695 N N . ARG A 1 85 ? -9.016 -0.631 -10.352 1 90.56 85 ARG A N 1
ATOM 696 C CA . ARG A 1 85 ? -10.43 -0.339 -10.547 1 90.56 85 ARG A CA 1
ATOM 697 C C . ARG A 1 85 ? -11.18 -1.571 -11.039 1 90.56 85 ARG A C 1
ATOM 699 O O . ARG A 1 85 ? -11.023 -1.984 -12.195 1 90.56 85 ARG A O 1
ATOM 706 N N . SER A 1 86 ? -12.062 -2.113 -10.172 1 94.5 86 SER A N 1
ATOM 707 C CA . SER A 1 86 ? -12.766 -3.355 -10.461 1 94.5 86 SER A CA 1
ATOM 708 C C . SER A 1 86 ? -13.594 -3.234 -11.742 1 94.5 86 SER A C 1
ATOM 710 O O . SER A 1 86 ? -13.664 -4.18 -12.531 1 94.5 86 SER A O 1
ATOM 712 N N . LYS A 1 87 ? -14.148 -2.055 -11.945 1 94.31 87 LYS A N 1
ATOM 713 C CA . LYS A 1 87 ? -14.969 -1.824 -13.125 1 94.31 87 LYS A CA 1
ATOM 714 C C . LYS A 1 87 ? -14.141 -1.958 -14.406 1 94.31 87 LYS A C 1
ATOM 716 O O . LYS A 1 87 ? -14.578 -2.594 -15.367 1 94.31 87 LYS A O 1
ATOM 721 N N . ASP A 1 88 ? -12.961 -1.338 -14.406 1 96.06 88 ASP A N 1
ATOM 722 C CA . ASP A 1 88 ? -12.086 -1.405 -15.57 1 96.06 88 ASP A CA 1
ATOM 723 C C . ASP A 1 88 ? -11.656 -2.844 -15.852 1 96.06 88 ASP A C 1
ATOM 725 O O . ASP A 1 88 ? -11.641 -3.277 -17 1 96.06 88 ASP A O 1
ATOM 729 N N . PHE A 1 89 ? -11.328 -3.525 -14.828 1 97.62 89 PHE A N 1
ATOM 730 C CA . PHE A 1 89 ? -10.914 -4.918 -14.945 1 97.62 89 PHE A CA 1
ATOM 731 C C . PHE A 1 89 ? -12.008 -5.762 -15.586 1 97.62 89 PHE A C 1
ATOM 733 O O . PHE A 1 89 ? -11.766 -6.461 -16.578 1 97.62 89 PHE A O 1
ATOM 740 N N . SER A 1 90 ? -13.219 -5.672 -15.023 1 98.12 90 SER A N 1
ATOM 741 C CA . SER A 1 90 ? -14.344 -6.477 -15.5 1 98.12 90 SER A CA 1
ATOM 742 C C . SER A 1 90 ? -14.703 -6.129 -16.938 1 98.12 90 SER A C 1
ATOM 744 O O . SER A 1 90 ? -14.977 -7.02 -17.75 1 98.12 90 SER A O 1
ATOM 746 N N . ASN A 1 91 ? -14.633 -4.871 -17.281 1 97.88 91 ASN A N 1
ATOM 747 C CA . ASN A 1 91 ? -14.977 -4.41 -18.609 1 97.88 91 ASN A CA 1
ATOM 748 C C . ASN A 1 91 ? -14 -4.949 -19.656 1 97.88 91 ASN A C 1
ATOM 750 O O . ASN A 1 91 ? -14.422 -5.473 -20.688 1 97.88 91 ASN A O 1
ATOM 754 N N . VAL A 1 92 ? -12.734 -4.812 -19.359 1 98.06 92 VAL A N 1
ATOM 755 C CA . VAL A 1 92 ? -11.711 -5.191 -20.328 1 98.06 92 VAL A CA 1
ATOM 756 C C . VAL A 1 92 ? -11.703 -6.707 -20.516 1 98.06 92 VAL A C 1
ATOM 758 O O . VAL A 1 92 ? -11.539 -7.203 -21.625 1 98.06 92 VAL A O 1
ATOM 761 N N . LEU A 1 93 ? -11.875 -7.449 -19.422 1 97.5 93 LEU A N 1
ATOM 762 C CA . LEU A 1 93 ? -11.844 -8.906 -19.484 1 97.5 93 LEU A CA 1
ATOM 763 C C . LEU A 1 93 ? -13.156 -9.461 -20.016 1 97.5 93 LEU A C 1
ATOM 765 O O . LEU A 1 93 ? -13.227 -10.625 -20.422 1 97.5 93 LEU A O 1
ATOM 769 N N . GLY A 1 94 ? -14.234 -8.695 -20.016 1 97.5 94 GLY A N 1
ATOM 770 C CA . GLY A 1 94 ? -15.547 -9.125 -20.484 1 97.5 94 GLY A CA 1
ATOM 771 C C . GLY A 1 94 ? -16.25 -10.07 -19.531 1 97.5 94 GLY A C 1
ATOM 772 O O . GLY A 1 94 ? -16.828 -11.07 -19.953 1 97.5 94 GLY A O 1
ATOM 773 N N . VAL A 1 95 ? -16.141 -9.781 -18.219 1 97.56 95 VAL A N 1
ATOM 774 C CA . VAL A 1 95 ? -16.734 -10.648 -17.219 1 97.56 95 VAL A CA 1
ATOM 775 C C . VAL A 1 95 ? -17.625 -9.82 -16.281 1 97.56 95 VAL A C 1
ATOM 777 O O . VAL A 1 95 ? -17.656 -8.594 -16.391 1 97.56 95 VAL A O 1
ATOM 780 N N . SER A 1 96 ? -18.328 -10.477 -15.422 1 96.69 96 SER A N 1
ATOM 781 C CA . SER A 1 96 ? -19.141 -9.805 -14.414 1 96.69 96 SER A CA 1
ATOM 782 C C . SER A 1 96 ? -18.281 -9.023 -13.43 1 96.69 96 SER A C 1
ATOM 784 O O . SER A 1 96 ? -17.078 -9.266 -13.32 1 96.69 96 SER A O 1
ATOM 786 N N . ARG A 1 97 ? -18.953 -8.102 -12.773 1 96.12 97 ARG A N 1
ATOM 787 C CA . ARG A 1 97 ? -18.25 -7.297 -11.773 1 96.12 97 ARG A CA 1
ATOM 788 C C . ARG A 1 97 ? -17.547 -8.18 -10.75 1 96.12 97 ARG A C 1
ATOM 790 O O . ARG A 1 97 ? -18.094 -9.195 -10.32 1 96.12 97 ARG A O 1
ATOM 797 N N . VAL A 1 98 ? -16.359 -7.781 -10.398 1 97.5 98 VAL A N 1
ATOM 798 C CA . VAL A 1 98 ? -15.586 -8.578 -9.438 1 97.5 98 VAL A CA 1
ATOM 799 C C . VAL A 1 98 ? -15.32 -7.75 -8.18 1 97.5 98 VAL A C 1
ATOM 801 O O . VAL A 1 98 ? -15.406 -6.523 -8.211 1 97.5 98 VAL A O 1
ATOM 804 N N . SER A 1 99 ? -15.078 -8.438 -7.086 1 94.69 99 SER A N 1
ATOM 805 C CA . SER A 1 99 ? -14.586 -7.895 -5.824 1 94.69 99 SER A CA 1
ATOM 806 C C . SER A 1 99 ? -13.43 -8.727 -5.277 1 94.69 99 SER A C 1
ATOM 808 O O . SER A 1 99 ? -13.078 -9.766 -5.852 1 94.69 99 SER A O 1
ATOM 810 N N . PHE A 1 100 ? -12.836 -8.203 -4.273 1 95.38 100 PHE A N 1
ATOM 811 C CA . PHE A 1 100 ? -11.789 -8.992 -3.635 1 95.38 100 PHE A CA 1
ATOM 812 C C . PHE A 1 100 ? -12.367 -10.234 -2.973 1 95.38 100 PHE A C 1
ATOM 814 O O . PHE A 1 100 ? -13.398 -10.164 -2.303 1 95.38 100 PHE A O 1
ATOM 821 N N . ALA A 1 101 ? -11.68 -11.312 -3.254 1 95.31 101 ALA A N 1
ATOM 822 C CA . ALA A 1 101 ? -12.133 -12.562 -2.648 1 95.31 101 ALA A CA 1
ATOM 823 C C . ALA A 1 101 ? -11.898 -12.555 -1.141 1 95.31 101 ALA A C 1
ATOM 825 O O . ALA A 1 101 ? -10.953 -11.938 -0.657 1 95.31 101 ALA A O 1
ATOM 826 N N . PRO A 1 102 ? -12.719 -13.312 -0.377 1 91.44 102 PRO A N 1
ATOM 827 C CA . PRO A 1 102 ? -12.57 -13.359 1.079 1 91.44 102 PRO A CA 1
ATOM 828 C C . PRO A 1 102 ? -11.281 -14.047 1.518 1 91.44 102 PRO A C 1
ATOM 830 O O . PRO A 1 102 ? -10.773 -14.93 0.815 1 91.44 102 PRO A O 1
ATOM 833 N N . ALA A 1 103 ? -10.867 -13.695 2.742 1 89.25 103 ALA A N 1
ATOM 834 C CA . ALA A 1 103 ? -9.609 -14.18 3.291 1 89.25 103 ALA A CA 1
ATOM 835 C C . ALA A 1 103 ? -9.617 -15.703 3.412 1 89.25 103 ALA A C 1
ATOM 837 O O . ALA A 1 103 ? -8.594 -16.359 3.195 1 89.25 103 ALA A O 1
ATOM 838 N N . ASN A 1 104 ? -10.719 -16.219 3.854 1 92 104 ASN A N 1
ATOM 839 C CA . ASN A 1 104 ? -10.797 -17.656 4.027 1 92 104 ASN A CA 1
ATOM 840 C C . ASN A 1 104 ? -10.586 -18.391 2.705 1 92 104 ASN A C 1
ATOM 842 O O . ASN A 1 104 ? -9.977 -19.469 2.676 1 92 104 ASN A O 1
ATOM 846 N N . LEU A 1 105 ? -11.016 -17.844 1.598 1 94.38 105 LEU A N 1
ATOM 847 C CA . LEU A 1 105 ? -10.82 -18.453 0.288 1 94.38 105 LEU A CA 1
ATOM 84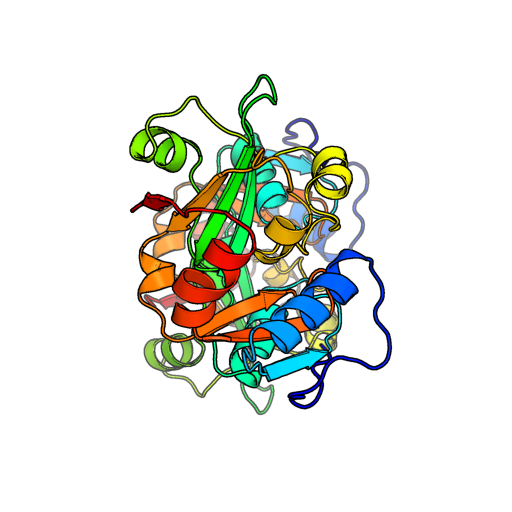8 C C . LEU A 1 105 ? -9.375 -18.297 -0.168 1 94.38 105 LEU A C 1
ATOM 850 O O . LEU A 1 105 ? -8.852 -19.156 -0.879 1 94.38 105 LEU A O 1
ATOM 854 N N . MET A 1 106 ? -8.773 -17.219 0.251 1 93.56 106 MET A N 1
ATOM 855 C CA . MET A 1 106 ? -7.367 -17.016 -0.075 1 93.56 106 MET A CA 1
ATOM 856 C C . MET A 1 106 ? -6.512 -18.141 0.49 1 93.56 106 MET A C 1
ATOM 858 O O . MET A 1 106 ? -5.691 -18.719 -0.222 1 93.56 106 MET A O 1
ATOM 862 N N . GLU A 1 107 ? -6.727 -18.406 1.751 1 94.56 107 GLU A N 1
ATOM 863 C CA . GLU A 1 107 ? -5.973 -19.469 2.395 1 94.56 107 GLU A CA 1
ATOM 864 C C . GLU A 1 107 ? -6.273 -20.828 1.748 1 94.56 107 GLU A C 1
ATOM 866 O O . GLU A 1 107 ? -5.355 -21.594 1.468 1 94.56 107 GLU A O 1
ATOM 871 N N . LYS A 1 108 ? -7.488 -21.078 1.499 1 95.5 108 LYS A N 1
ATOM 872 C CA . LYS A 1 108 ? -7.926 -22.375 0.982 1 95.5 108 LYS A CA 1
ATOM 873 C C . LYS A 1 108 ? -7.469 -22.578 -0.46 1 95.5 108 LYS A C 1
ATOM 875 O O . LYS A 1 108 ? -7.031 -23.672 -0.833 1 95.5 108 LYS A O 1
ATOM 880 N N . MET A 1 109 ? -7.539 -21.562 -1.291 1 97.12 109 MET A N 1
ATOM 881 C CA . MET A 1 109 ? -7.328 -21.719 -2.727 1 97.12 109 MET A CA 1
ATOM 882 C C . MET A 1 109 ? -5.891 -21.375 -3.104 1 97.12 109 MET A C 1
ATOM 884 O O . MET A 1 109 ? -5.32 -21.969 -4.016 1 97.12 109 MET A O 1
ATOM 888 N N . LEU A 1 110 ? -5.305 -20.422 -2.373 1 97.19 110 LEU A N 1
ATOM 889 C CA . LEU A 1 110 ? -4.004 -19.906 -2.789 1 97.19 110 LEU A CA 1
ATOM 890 C C . LEU A 1 110 ? -2.9 -20.406 -1.865 1 97.19 110 LEU A C 1
ATOM 892 O O . LEU A 1 110 ? -1.718 -20.344 -2.207 1 97.19 110 LEU A O 1
ATOM 896 N N . GLY A 1 111 ? -3.262 -20.844 -0.68 1 96.44 111 GLY A N 1
ATOM 897 C CA . GLY A 1 111 ? -2.268 -21.297 0.279 1 96.44 111 GLY A CA 1
ATOM 898 C C . GLY A 1 111 ? -1.439 -20.172 0.861 1 96.44 111 GLY A C 1
ATOM 899 O O . GLY A 1 111 ? -0.281 -20.359 1.232 1 96.44 111 GLY A O 1
ATOM 900 N N . THR A 1 112 ? -1.999 -18.984 0.834 1 95.19 112 THR A N 1
ATOM 901 C CA . THR A 1 112 ? -1.287 -17.812 1.357 1 95.19 112 THR A CA 1
ATOM 902 C C . THR A 1 112 ? -2.168 -17.031 2.328 1 95.19 112 THR A C 1
ATOM 904 O O . THR A 1 112 ? -3.396 -17.094 2.252 1 95.19 112 THR A O 1
ATOM 907 N N . LYS A 1 113 ? -1.543 -16.391 3.24 1 91.56 113 LYS A N 1
ATOM 908 C CA . LYS A 1 113 ? -2.256 -15.406 4.047 1 91.56 113 LYS A CA 1
ATOM 909 C C . LYS A 1 113 ? -2.432 -14.094 3.287 1 91.56 113 LYS A C 1
ATOM 911 O O . LYS A 1 113 ? -1.835 -13.898 2.225 1 91.56 113 LYS A O 1
ATOM 916 N N . ILE A 1 114 ? -3.236 -13.297 3.846 1 88.44 114 ILE A N 1
ATOM 917 C CA . ILE A 1 114 ? -3.434 -11.961 3.281 1 88.44 114 ILE A CA 1
ATOM 918 C C . ILE A 1 114 ? -2.09 -11.25 3.166 1 88.44 114 ILE A C 1
ATOM 920 O O . ILE A 1 114 ? -1.28 -11.281 4.098 1 88.44 114 ILE A O 1
ATOM 924 N N . GLY A 1 115 ? -1.837 -10.656 2.041 1 89.5 115 GLY A N 1
ATOM 925 C CA . GLY A 1 115 ? -0.611 -9.898 1.841 1 89.5 115 GLY A CA 1
ATOM 926 C C . GLY A 1 115 ? 0.481 -10.703 1.162 1 89.5 115 GLY A C 1
ATOM 927 O O . GLY A 1 115 ? 1.495 -10.148 0.737 1 89.5 115 GLY A O 1
ATOM 928 N N . ALA A 1 116 ? 0.248 -11.984 0.927 1 94.12 116 ALA A N 1
ATOM 929 C CA . ALA A 1 116 ? 1.312 -12.828 0.398 1 94.12 116 ALA A CA 1
ATOM 930 C C . ALA A 1 116 ? 0.905 -13.453 -0.934 1 94.12 116 ALA A C 1
ATOM 932 O O . ALA A 1 116 ? 1.567 -14.375 -1.425 1 94.12 116 ALA A O 1
ATOM 933 N N . ALA A 1 117 ? -0.225 -12.961 -1.503 1 95.62 117 ALA A N 1
ATOM 934 C CA . ALA A 1 117 ? -0.674 -13.508 -2.781 1 95.62 117 ALA A CA 1
ATOM 935 C C . ALA A 1 117 ? 0.447 -13.469 -3.816 1 95.62 117 ALA A C 1
ATOM 937 O O . ALA A 1 117 ? 1.199 -12.492 -3.891 1 95.62 117 ALA A O 1
ATOM 938 N N . THR A 1 118 ? 0.545 -14.477 -4.586 1 98.19 118 THR A N 1
ATOM 939 C CA . THR A 1 118 ? 1.642 -14.633 -5.535 1 98.19 118 THR A CA 1
ATOM 940 C C . THR A 1 118 ? 1.215 -15.508 -6.715 1 98.19 118 THR A C 1
ATOM 942 O O . THR A 1 118 ? 0.285 -16.312 -6.598 1 98.19 118 THR A O 1
ATOM 945 N N . VAL A 1 119 ? 1.893 -15.344 -7.797 1 98.69 119 VAL A N 1
ATOM 946 C CA . VAL A 1 119 ? 1.615 -16.141 -8.992 1 98.69 119 VAL A CA 1
ATOM 947 C C . VAL A 1 119 ? 1.852 -17.625 -8.695 1 98.69 119 VAL A C 1
ATOM 949 O O . VAL A 1 119 ? 1.214 -18.484 -9.297 1 98.69 119 VAL A O 1
ATOM 952 N N . PHE A 1 120 ? 2.65 -17.953 -7.676 1 98.75 120 PHE A N 1
ATOM 953 C CA . PHE A 1 120 ? 3.045 -19.328 -7.371 1 98.75 120 PHE A CA 1
ATOM 954 C C . PHE A 1 120 ? 1.889 -20.094 -6.75 1 98.75 120 PHE A C 1
ATOM 956 O O . PHE A 1 120 ? 1.925 -21.328 -6.676 1 98.75 120 PHE A O 1
ATOM 963 N N . SER A 1 121 ? 0.875 -19.375 -6.352 1 98.31 121 SER A N 1
ATOM 964 C CA . SER A 1 121 ? -0.315 -20.047 -5.852 1 98.31 121 SER A CA 1
ATOM 965 C C . SER A 1 121 ? -0.934 -20.938 -6.918 1 98.31 121 SER A C 1
ATOM 967 O O . SER A 1 121 ? -1.698 -21.859 -6.605 1 98.31 121 SER A O 1
ATOM 969 N N . ALA A 1 122 ? -0.613 -20.672 -8.172 1 98.5 122 ALA A N 1
ATOM 970 C CA . ALA A 1 122 ? -1.094 -21.484 -9.289 1 98.5 122 ALA A CA 1
ATOM 971 C C . ALA A 1 122 ? -0.663 -22.938 -9.133 1 98.5 122 ALA A C 1
ATOM 973 O O . ALA A 1 122 ? -1.297 -23.844 -9.68 1 98.5 122 ALA A O 1
ATOM 974 N N . ILE A 1 123 ? 0.393 -23.203 -8.352 1 98.38 123 ILE A N 1
ATOM 975 C CA . ILE A 1 123 ? 0.899 -24.547 -8.109 1 98.38 123 ILE A CA 1
ATOM 976 C C . ILE A 1 123 ? -0.173 -25.375 -7.414 1 98.38 123 ILE A C 1
ATOM 978 O O . ILE A 1 123 ? -0.305 -26.578 -7.68 1 98.38 123 ILE A O 1
ATOM 982 N N . LEU A 1 124 ? -0.893 -24.75 -6.578 1 97.69 124 LEU A N 1
ATOM 983 C CA . LEU A 1 124 ? -1.881 -25.453 -5.762 1 97.69 124 LEU A CA 1
ATOM 984 C C . LEU A 1 124 ? -3.205 -25.594 -6.508 1 97.69 124 LEU A C 1
ATOM 986 O O . LEU A 1 124 ? -4.086 -26.328 -6.082 1 97.69 124 LEU A O 1
ATOM 990 N N . ASP A 1 125 ? -3.346 -24.844 -7.602 1 97.5 125 ASP A N 1
ATOM 991 C CA . ASP A 1 125 ? -4.594 -24.828 -8.359 1 97.5 125 ASP A CA 1
ATOM 992 C C . ASP A 1 125 ? -4.598 -25.891 -9.445 1 97.5 125 ASP A C 1
ATOM 994 O O . ASP A 1 125 ? -4.648 -25.578 -10.633 1 97.5 125 ASP A O 1
ATOM 998 N N . LYS A 1 126 ? -4.852 -27.047 -9.055 1 94.69 126 LYS A N 1
ATOM 999 C CA . LYS A 1 126 ? -4.711 -28.203 -9.945 1 94.69 126 LYS A CA 1
ATOM 1000 C C . LYS A 1 126 ? -5.871 -28.266 -10.938 1 94.69 126 LYS A C 1
ATOM 1002 O O . LYS A 1 126 ? -5.73 -28.812 -12.031 1 94.69 126 LYS A O 1
ATOM 1007 N N . ASP A 1 127 ? -6.973 -27.703 -10.617 1 94.5 127 ASP A N 1
ATOM 1008 C CA . ASP A 1 127 ? -8.156 -27.812 -11.461 1 94.5 127 ASP A CA 1
ATOM 1009 C C . ASP A 1 127 ? -8.336 -26.547 -12.312 1 94.5 127 ASP A C 1
ATOM 1011 O O . ASP A 1 127 ? -9.375 -26.375 -12.953 1 94.5 127 ASP A O 1
ATOM 1015 N N . ASN A 1 128 ? -7.398 -25.656 -12.258 1 95.75 128 ASN A N 1
ATOM 1016 C CA . ASN A 1 128 ? -7.449 -24.406 -13.016 1 95.75 128 ASN A CA 1
ATOM 1017 C C . ASN A 1 128 ? -8.703 -23.609 -12.688 1 95.75 128 ASN A C 1
ATOM 1019 O O . ASN A 1 128 ? -9.383 -23.109 -13.586 1 95.75 128 ASN A O 1
ATOM 1023 N N . ALA A 1 129 ? -8.992 -23.578 -11.43 1 96.69 129 ALA A N 1
ATOM 1024 C CA . ALA A 1 129 ? -10.164 -22.859 -10.953 1 96.69 129 ALA A CA 1
ATOM 1025 C C . ALA A 1 129 ? -9.898 -21.359 -10.906 1 96.69 129 ALA A C 1
ATOM 1027 O O . ALA A 1 129 ? -10.828 -20.547 -10.891 1 96.69 129 ALA A O 1
ATOM 1028 N N . VAL A 1 130 ? -8.656 -20.984 -10.898 1 98.31 130 VAL A N 1
ATOM 1029 C CA . VAL A 1 130 ? -8.273 -19.578 -10.797 1 98.31 130 VAL A CA 1
ATOM 1030 C C . VAL A 1 130 ? -7.68 -19.094 -12.117 1 98.31 130 VAL A C 1
ATOM 1032 O O . VAL A 1 130 ? -6.699 -19.672 -12.609 1 98.31 130 VAL A O 1
ATOM 1035 N N . GLN A 1 131 ? -8.258 -18.078 -12.703 1 98.44 131 GLN A N 1
ATOM 1036 C CA . GLN A 1 131 ? -7.73 -17.5 -13.93 1 98.44 131 GLN A CA 1
ATOM 1037 C C . GLN A 1 131 ? -6.598 -16.516 -13.625 1 98.44 131 GLN A C 1
ATOM 1039 O O . GLN A 1 131 ? -6.746 -15.625 -12.789 1 98.44 131 GLN A O 1
ATOM 1044 N N . ILE A 1 132 ? -5.492 -16.734 -14.312 1 98.75 132 ILE A N 1
ATOM 1045 C CA . ILE A 1 132 ? -4.348 -15.844 -14.141 1 98.75 132 ILE A CA 1
ATOM 1046 C C . ILE A 1 132 ? -4.418 -14.711 -15.164 1 98.75 132 ILE A C 1
ATOM 1048 O O . ILE A 1 132 ? -4.434 -14.953 -16.375 1 98.75 132 ILE A O 1
ATOM 1052 N N . VAL A 1 133 ? -4.484 -13.461 -14.695 1 98.81 133 VAL A N 1
ATOM 1053 C CA . VAL A 1 133 ? -4.629 -12.289 -15.555 1 98.81 133 VAL A CA 1
ATOM 1054 C C . VAL A 1 133 ? -3.494 -11.312 -15.289 1 98.81 133 VAL A C 1
ATOM 1056 O O . VAL A 1 133 ? -3.262 -10.914 -14.148 1 98.81 133 VAL A O 1
ATOM 1059 N N . PHE A 1 134 ? -2.736 -10.961 -16.359 1 98.69 134 PHE A N 1
ATOM 1060 C CA . PHE A 1 134 ? -1.647 -10 -16.234 1 98.69 134 PHE A CA 1
ATOM 1061 C C . PHE A 1 134 ? -2.029 -8.664 -16.859 1 98.69 134 PHE A C 1
ATOM 1063 O O . PHE A 1 134 ? -2.619 -8.625 -17.938 1 98.69 134 PHE A O 1
ATOM 1070 N N . ASP A 1 135 ? -1.757 -7.625 -16.125 1 98.19 135 ASP A N 1
ATOM 1071 C CA . ASP A 1 135 ? -1.696 -6.305 -16.75 1 98.19 135 ASP A CA 1
ATOM 1072 C C . ASP A 1 135 ? -0.524 -6.215 -17.719 1 98.19 135 ASP A C 1
ATOM 1074 O O . ASP A 1 135 ? 0.586 -6.648 -17.406 1 98.19 135 ASP A O 1
ATOM 1078 N N . LYS A 1 136 ? -0.717 -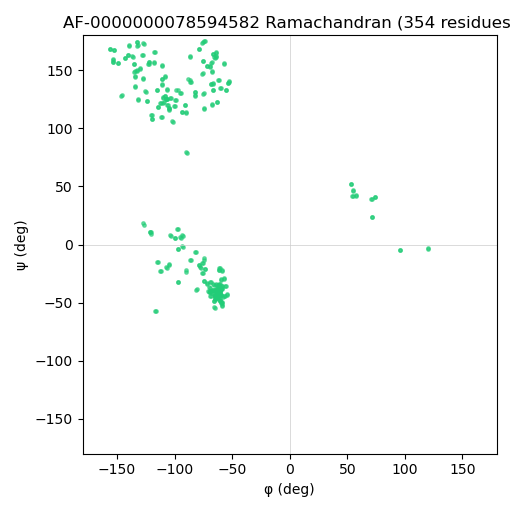5.629 -18.812 1 97.5 136 LYS A N 1
ATOM 1079 C CA . LYS A 1 136 ? 0.284 -5.512 -19.875 1 97.5 136 LYS A CA 1
ATOM 1080 C C . LYS A 1 136 ? 1.563 -4.867 -19.344 1 97.5 136 LYS A C 1
ATOM 1082 O O . LYS A 1 136 ? 2.664 -5.219 -19.781 1 97.5 136 LYS A O 1
ATOM 1087 N N . ASP A 1 137 ? 1.448 -3.947 -18.453 1 96.31 137 ASP A N 1
ATOM 1088 C CA . ASP A 1 137 ? 2.592 -3.227 -17.906 1 96.31 137 ASP A CA 1
ATOM 1089 C C . ASP A 1 137 ? 3.576 -4.184 -17.234 1 96.31 137 ASP A C 1
ATOM 1091 O O . ASP A 1 137 ? 4.781 -3.932 -17.219 1 96.31 137 ASP A O 1
ATOM 1095 N N . VAL A 1 138 ? 3.082 -5.281 -16.703 1 97.81 138 VAL A N 1
ATOM 1096 C CA . VAL A 1 138 ? 3.928 -6.246 -16 1 97.81 138 VAL A CA 1
ATOM 1097 C C . VAL A 1 138 ? 4.828 -6.961 -17 1 97.81 138 VAL A C 1
ATOM 1099 O O . VAL A 1 138 ? 6.008 -7.195 -16.734 1 97.81 138 VAL A O 1
ATOM 1102 N N . LEU A 1 139 ? 4.316 -7.23 -18.156 1 97.19 139 LEU A N 1
ATOM 1103 C CA . LEU A 1 139 ? 5.055 -7.977 -19.172 1 97.19 139 LEU A CA 1
ATOM 1104 C C . LEU A 1 139 ? 6.137 -7.109 -19.797 1 97.19 139 LEU A C 1
ATOM 1106 O O . LEU A 1 139 ? 7.062 -7.625 -20.438 1 97.19 139 LEU A O 1
ATOM 1110 N N . ALA A 1 140 ? 5.957 -5.844 -19.672 1 95.88 140 ALA A N 1
ATOM 1111 C CA . ALA A 1 140 ? 6.926 -4.918 -20.25 1 95.88 140 ALA A CA 1
ATOM 1112 C C . ALA A 1 140 ? 8.188 -4.844 -19.391 1 95.88 140 ALA A C 1
ATOM 1114 O O . ALA A 1 140 ? 9.227 -4.359 -19.859 1 95.88 140 ALA A O 1
ATOM 1115 N N . GLU A 1 141 ? 8.125 -5.289 -18.219 1 96.88 141 GLU A N 1
ATOM 1116 C CA . GLU A 1 141 ? 9.273 -5.273 -17.312 1 96.88 141 GLU A CA 1
ATOM 1117 C C . GLU A 1 141 ? 10.125 -6.527 -17.5 1 96.88 141 GLU A C 1
ATOM 1119 O O . GLU A 1 141 ? 9.594 -7.629 -17.656 1 96.88 141 GLU A O 1
ATOM 1124 N N . GLU A 1 142 ? 11.383 -6.344 -17.422 1 98.12 142 GLU A N 1
ATOM 1125 C CA . GLU A 1 142 ? 12.297 -7.473 -17.547 1 98.12 142 GLU A CA 1
ATOM 1126 C C . GLU A 1 142 ? 12.195 -8.406 -16.344 1 98.12 142 GLU A C 1
ATOM 1128 O O . GLU A 1 142 ? 12.258 -9.625 -16.484 1 98.12 142 GLU A O 1
ATOM 1133 N N . TRP A 1 143 ? 12.078 -7.734 -15.156 1 98.5 143 TRP A N 1
ATOM 1134 C CA . TRP A 1 143 ? 12.109 -8.492 -13.914 1 98.5 143 TRP A CA 1
ATOM 1135 C C . TRP A 1 143 ? 10.727 -8.531 -13.266 1 98.5 143 TRP A C 1
ATOM 1137 O O . TRP A 1 143 ? 9.977 -7.559 -13.328 1 98.5 143 TRP A O 1
ATOM 1147 N N . TYR A 1 144 ? 10.445 -9.648 -12.641 1 98.56 144 TYR A N 1
ATOM 1148 C CA . TYR A 1 144 ? 9.219 -9.93 -11.906 1 98.56 144 TYR A CA 1
ATOM 1149 C C . TYR A 1 144 ? 9.5 -10.047 -10.406 1 98.56 144 TYR A C 1
ATOM 1151 O O . TYR A 1 144 ? 10.141 -11 -9.961 1 98.56 144 TYR A O 1
ATOM 1159 N N . GLY A 1 145 ? 9.047 -9.078 -9.648 1 98.25 145 GLY A N 1
ATOM 1160 C CA . GLY A 1 145 ? 9.203 -9.094 -8.203 1 98.25 145 GLY A CA 1
ATOM 1161 C C . GLY A 1 145 ? 7.961 -9.562 -7.473 1 98.25 145 GLY A C 1
ATOM 1162 O O . GLY A 1 145 ? 6.887 -8.977 -7.625 1 98.25 145 GLY A O 1
ATOM 1163 N N . CYS A 1 146 ? 8.094 -10.594 -6.637 1 98.12 146 CYS A N 1
ATOM 1164 C CA . CYS A 1 146 ? 6.922 -11.141 -5.961 1 98.12 146 CYS A CA 1
ATOM 1165 C C . CYS A 1 146 ? 7.32 -11.859 -4.676 1 98.12 146 CYS A C 1
ATOM 1167 O O . CYS A 1 146 ? 8.508 -12.094 -4.434 1 98.12 146 CYS A O 1
ATOM 1169 N N . SER A 1 147 ? 6.312 -12.18 -3.877 1 97.44 147 SER A N 1
ATOM 1170 C CA . SER A 1 147 ? 6.539 -13.039 -2.717 1 97.44 147 SER A CA 1
ATOM 1171 C C . SER A 1 147 ? 6.719 -14.492 -3.131 1 97.44 147 SER A C 1
ATOM 1173 O O . SER A 1 147 ? 6.312 -14.891 -4.227 1 97.44 147 SER A O 1
ATOM 1175 N N . ASP A 1 1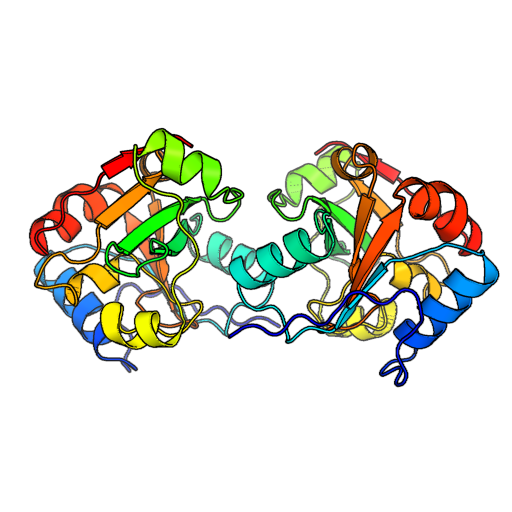48 ? 7.344 -15.266 -2.287 1 97.75 148 ASP A N 1
ATOM 1176 C CA . ASP A 1 148 ? 7.438 -16.703 -2.533 1 97.75 148 ASP A CA 1
ATOM 1177 C C . ASP A 1 148 ? 6.367 -17.469 -1.756 1 97.75 148 ASP A C 1
ATOM 1179 O O . ASP A 1 148 ? 6.488 -18.672 -1.545 1 97.75 148 ASP A O 1
ATOM 1183 N N . GLY A 1 149 ? 5.387 -16.656 -1.241 1 96.81 149 GLY A N 1
ATOM 1184 C CA . GLY A 1 149 ? 4.262 -17.297 -0.581 1 96.81 149 GLY A CA 1
ATOM 1185 C C . GLY A 1 149 ? 4.105 -16.891 0.87 1 96.81 149 GLY A C 1
ATOM 1186 O O . GLY A 1 149 ? 3.178 -17.328 1.55 1 96.81 149 GLY A O 1
ATOM 1187 N N . ILE A 1 150 ? 5.008 -16.094 1.371 1 96.56 150 ILE A N 1
ATOM 1188 C CA . ILE A 1 150 ? 4.867 -15.539 2.715 1 96.56 150 ILE A CA 1
ATOM 1189 C C . ILE A 1 150 ? 5.141 -14.039 2.688 1 96.56 150 ILE A C 1
ATOM 1191 O O . ILE A 1 150 ? 5.555 -13.5 1.662 1 96.56 150 ILE A O 1
ATOM 1195 N N . THR A 1 151 ? 4.93 -13.367 3.814 1 94.94 151 THR A N 1
ATOM 1196 C CA . THR A 1 151 ? 4.957 -11.906 3.822 1 94.94 151 THR A CA 1
ATOM 1197 C C . THR A 1 151 ? 6.344 -11.398 4.215 1 94.94 151 THR A C 1
ATOM 1199 O O . THR A 1 151 ? 6.543 -10.195 4.375 1 94.94 151 THR A O 1
ATOM 1202 N N . THR A 1 152 ? 7.324 -12.312 4.363 1 97.12 152 THR A N 1
ATOM 1203 C CA . THR A 1 152 ? 8.633 -11.891 4.836 1 97.12 152 THR A CA 1
ATOM 1204 C C . THR A 1 152 ? 9.734 -12.367 3.885 1 97.12 152 THR A C 1
ATOM 1206 O O . THR A 1 152 ? 10.898 -12.477 4.277 1 97.12 152 THR A O 1
ATOM 1209 N N . SER A 1 153 ? 9.344 -12.695 2.73 1 97.5 153 SER A N 1
ATOM 1210 C CA . SER A 1 153 ? 10.273 -13.156 1.707 1 97.5 153 SER A CA 1
ATOM 1211 C C . SER A 1 153 ? 9.828 -12.719 0.316 1 97.5 153 SER A C 1
ATOM 1213 O O . SER A 1 153 ? 8.688 -12.953 -0.078 1 97.5 153 SER A O 1
ATOM 1215 N N . TYR A 1 154 ? 10.758 -12.086 -0.422 1 98.12 154 TYR A N 1
ATOM 1216 C CA . TYR A 1 154 ? 10.461 -11.586 -1.759 1 98.12 154 TYR A CA 1
ATOM 1217 C C . TYR A 1 154 ? 11.547 -11.992 -2.746 1 98.12 154 TYR A C 1
ATOM 1219 O O . TYR A 1 154 ? 12.719 -12.125 -2.371 1 98.12 154 TYR A O 1
ATOM 1227 N N . MET A 1 155 ? 11.117 -12.148 -3.973 1 98.38 155 MET A N 1
ATOM 1228 C CA . MET A 1 155 ? 12.086 -12.648 -4.945 1 98.38 155 MET A CA 1
ATOM 1229 C C . MET A 1 155 ? 12.008 -11.859 -6.25 1 98.38 155 MET A C 1
ATOM 1231 O O . MET A 1 155 ? 10.984 -11.234 -6.535 1 98.38 155 MET A O 1
ATOM 1235 N N . LYS A 1 156 ? 13.047 -11.875 -6.918 1 98.75 156 LYS A N 1
ATOM 1236 C CA . LYS A 1 156 ? 13.227 -11.344 -8.266 1 98.75 156 LYS A CA 1
ATOM 1237 C C . LYS A 1 156 ? 13.477 -12.461 -9.273 1 98.75 156 LYS A C 1
ATOM 1239 O O . LYS A 1 156 ? 14.422 -13.242 -9.125 1 98.75 156 LYS A O 1
ATOM 1244 N N . ILE A 1 157 ? 12.633 -12.547 -10.281 1 98.81 157 ILE A N 1
ATOM 1245 C CA . ILE A 1 157 ? 12.711 -13.547 -11.344 1 98.81 157 ILE A CA 1
ATOM 1246 C C . ILE A 1 157 ? 12.492 -12.875 -12.695 1 98.81 157 ILE A C 1
ATOM 1248 O O . ILE A 1 157 ? 11.797 -11.859 -12.797 1 98.81 157 ILE A O 1
ATOM 1252 N N . LYS A 1 158 ? 13.133 -13.414 -13.734 1 98.75 158 LYS A N 1
ATOM 1253 C CA . LYS A 1 158 ? 12.844 -12.891 -15.062 1 98.75 158 LYS A CA 1
ATOM 1254 C C . LYS A 1 158 ? 11.367 -13.062 -15.414 1 98.75 158 LYS A C 1
ATOM 1256 O O . LYS A 1 158 ? 10.805 -14.148 -15.25 1 98.75 158 LYS A O 1
ATOM 1261 N N . THR A 1 159 ? 10.789 -11.992 -15.953 1 98.69 159 THR A N 1
ATOM 1262 C CA . THR A 1 159 ? 9.367 -12.016 -16.297 1 98.69 159 THR A CA 1
ATOM 1263 C C . THR A 1 159 ? 9.078 -13.117 -17.312 1 98.69 159 THR A C 1
ATOM 1265 O O . THR A 1 159 ? 8.102 -13.852 -17.188 1 98.69 159 THR A O 1
ATOM 1268 N N . GLU A 1 160 ? 9.914 -13.352 -18.234 1 98.38 160 GLU A N 1
ATOM 1269 C CA . GLU A 1 160 ? 9.727 -14.336 -19.297 1 98.38 160 GLU A CA 1
ATOM 1270 C C . GLU A 1 160 ? 9.664 -15.75 -18.719 1 98.38 160 GLU A C 1
ATOM 1272 O O . GLU A 1 160 ? 8.953 -16.609 -19.25 1 98.38 160 GLU A O 1
ATOM 1277 N N . LYS A 1 161 ? 10.422 -16.016 -17.641 1 98.75 161 LYS A N 1
ATOM 1278 C CA . LYS A 1 161 ? 10.43 -17.344 -17.031 1 98.75 161 LYS A CA 1
ATOM 1279 C C . LYS A 1 161 ? 9.094 -17.641 -16.359 1 98.75 161 LYS A C 1
ATOM 1281 O O . LYS A 1 161 ? 8.672 -18.797 -16.297 1 98.75 161 LYS A O 1
ATOM 1286 N N . ILE A 1 162 ? 8.461 -16.562 -15.844 1 98.81 162 ILE A N 1
ATOM 1287 C CA . ILE A 1 162 ? 7.148 -16.734 -15.234 1 98.81 162 ILE A CA 1
ATOM 1288 C C . ILE A 1 162 ? 6.121 -17.078 -16.312 1 98.81 162 ILE A C 1
ATOM 1290 O O . ILE A 1 162 ? 5.352 -18.016 -16.172 1 98.81 162 ILE A O 1
ATOM 1294 N N . ILE A 1 163 ? 6.191 -16.359 -17.422 1 98.44 163 ILE A N 1
ATOM 1295 C CA . ILE A 1 163 ? 5.152 -16.422 -18.453 1 98.44 163 ILE A CA 1
ATOM 1296 C C . ILE A 1 163 ? 5.352 -17.656 -19.328 1 98.44 163 ILE A C 1
ATOM 1298 O O . ILE A 1 163 ? 4.387 -18.344 -19.641 1 98.44 163 ILE A O 1
ATOM 1302 N N . HIS A 1 164 ? 6.559 -17.984 -19.625 1 98.19 164 HIS A N 1
ATOM 1303 C CA . HIS A 1 164 ? 6.797 -18.984 -20.672 1 98.19 164 HIS A CA 1
ATOM 1304 C C . HIS A 1 164 ? 7.207 -20.312 -20.078 1 98.19 164 HIS A C 1
ATOM 1306 O O . HIS A 1 164 ? 7.164 -21.344 -20.75 1 98.19 164 HIS A O 1
ATOM 1312 N N . ASP A 1 165 ? 7.617 -20.344 -18.859 1 98.62 165 ASP A N 1
ATOM 1313 C CA . ASP A 1 165 ? 8.094 -21.594 -18.281 1 98.62 165 ASP A CA 1
ATOM 1314 C C . ASP A 1 165 ? 7.207 -22.031 -17.109 1 98.62 165 ASP A C 1
ATOM 1316 O O . ASP A 1 165 ? 6.629 -23.125 -17.141 1 98.62 165 ASP A O 1
ATOM 1320 N N . PHE A 1 166 ? 7.062 -21.172 -16.109 1 98.88 166 PHE A N 1
ATOM 1321 C CA . PHE A 1 166 ? 6.359 -21.547 -14.891 1 98.88 166 PHE A CA 1
ATOM 1322 C C . PHE A 1 166 ? 4.887 -21.812 -15.172 1 98.88 166 PHE A C 1
ATOM 1324 O O . PHE A 1 166 ? 4.367 -22.875 -14.852 1 98.88 166 PHE A O 1
ATOM 1331 N N . LEU A 1 167 ? 4.223 -20.844 -15.789 1 98.69 167 LEU A N 1
ATOM 1332 C CA . LEU A 1 167 ? 2.775 -20.938 -15.945 1 98.69 167 LEU A CA 1
ATOM 1333 C C . LEU A 1 167 ? 2.4 -22.109 -16.828 1 98.69 167 LEU A C 1
ATOM 1335 O O . LEU A 1 167 ? 1.495 -22.875 -16.5 1 98.69 167 LEU A O 1
ATOM 1339 N N . PRO A 1 168 ? 3.113 -22.344 -17.984 1 98.12 168 PRO A N 1
ATOM 1340 C CA . PRO A 1 168 ? 2.822 -23.547 -18.75 1 98.12 168 PRO A CA 1
ATOM 1341 C C . PRO A 1 168 ? 3.061 -24.828 -17.953 1 98.12 168 PRO A C 1
ATOM 1343 O O . PRO A 1 168 ? 2.301 -25.797 -18.094 1 98.12 168 PRO A O 1
ATOM 1346 N N . PHE A 1 169 ? 4.059 -24.859 -17.125 1 98.25 169 PHE A N 1
ATOM 1347 C CA . PHE A 1 169 ? 4.391 -26.031 -16.344 1 98.25 169 PHE A CA 1
ATOM 1348 C C . PHE A 1 169 ? 3.236 -26.391 -15.406 1 98.25 169 PHE A C 1
ATOM 1350 O O . PHE A 1 169 ? 2.928 -27.578 -15.227 1 98.25 169 PHE A O 1
ATOM 1357 N N . VAL A 1 170 ? 2.613 -25.406 -14.828 1 98.06 170 VAL A N 1
ATOM 1358 C CA . VAL A 1 170 ? 1.527 -25.672 -13.891 1 98.06 170 VAL A CA 1
ATOM 1359 C C . VAL A 1 170 ? 0.19 -25.641 -14.625 1 98.06 170 VAL A C 1
ATOM 1361 O O . VAL A 1 170 ? -0.871 -25.609 -14 1 98.06 170 VAL A O 1
ATOM 1364 N N . LYS A 1 171 ? 0.203 -25.562 -15.922 1 97.5 171 LYS A N 1
ATOM 1365 C CA . LYS A 1 171 ? -0.942 -25.734 -16.812 1 97.5 171 LYS A CA 1
ATOM 1366 C C . LYS A 1 171 ? -1.915 -24.562 -16.688 1 97.5 171 LYS A C 1
ATOM 1368 O O . LYS A 1 171 ? -3.131 -24.766 -16.641 1 97.5 171 LYS A O 1
ATOM 1373 N N . HIS A 1 172 ? -1.396 -23.391 -16.562 1 98.19 172 HIS A N 1
ATOM 1374 C CA . HIS A 1 172 ? -2.184 -22.172 -16.625 1 98.19 172 HIS A CA 1
ATOM 1375 C C . HIS A 1 172 ? -1.796 -21.328 -17.844 1 98.19 172 HIS A C 1
ATOM 1377 O O . HIS A 1 172 ? -0.609 -21.172 -18.141 1 98.19 172 HIS A O 1
ATOM 1383 N N . ILE A 1 173 ? -2.76 -20.891 -18.531 1 96.12 173 ILE A N 1
ATOM 1384 C CA . ILE A 1 173 ? -2.555 -19.938 -19.625 1 96.12 173 ILE A CA 1
ATOM 1385 C C . ILE A 1 173 ? -2.994 -18.547 -19.188 1 96.12 173 ILE A C 1
ATOM 1387 O O . ILE A 1 173 ? -4.18 -18.312 -18.953 1 96.12 173 ILE A O 1
ATOM 1391 N N . PRO A 1 174 ? -2.021 -17.641 -19.141 1 98.12 174 PRO A N 1
ATOM 1392 C CA . PRO A 1 174 ? -2.402 -16.312 -18.672 1 98.12 174 PRO A CA 1
ATOM 1393 C C . PRO A 1 174 ? -3.166 -15.508 -19.719 1 98.12 174 PRO A C 1
ATOM 1395 O O . PRO A 1 174 ? -2.969 -15.703 -20.922 1 98.12 174 PRO A O 1
ATOM 1398 N N . THR A 1 175 ? -4.051 -14.688 -19.266 1 98.38 175 THR A N 1
ATOM 1399 C CA . THR A 1 175 ? -4.688 -13.648 -20.062 1 98.38 175 THR A CA 1
ATOM 1400 C C . THR A 1 175 ? -4.016 -12.297 -19.828 1 98.38 175 THR A C 1
ATOM 1402 O O . THR A 1 175 ? -3.703 -11.945 -18.688 1 98.38 175 THR A O 1
ATOM 1405 N N . ILE A 1 176 ? -3.729 -11.602 -20.922 1 98.25 176 ILE A N 1
ATOM 1406 C CA . ILE A 1 176 ? -3.09 -10.297 -20.828 1 98.25 176 ILE A CA 1
ATOM 1407 C C . ILE A 1 176 ? -4.102 -9.195 -21.156 1 98.25 176 ILE A C 1
ATOM 1409 O O . ILE A 1 176 ? -4.75 -9.234 -22.203 1 98.25 176 ILE A O 1
ATOM 1413 N N . ILE A 1 177 ? -4.223 -8.273 -20.234 1 98.12 177 ILE A N 1
ATOM 1414 C CA . ILE A 1 177 ? -5.168 -7.188 -20.469 1 98.12 177 ILE A CA 1
ATOM 1415 C C . ILE A 1 177 ? -4.473 -5.844 -20.266 1 98.12 177 ILE A C 1
ATOM 1417 O O . ILE A 1 177 ? -3.363 -5.789 -19.734 1 98.12 177 ILE A O 1
ATOM 1421 N N . GLU A 1 178 ? -5.094 -4.805 -20.766 1 96.5 178 GLU A N 1
ATOM 1422 C CA . GLU A 1 178 ? -4.668 -3.432 -20.516 1 96.5 178 GLU A CA 1
ATOM 1423 C C . GLU A 1 178 ? -5.766 -2.627 -19.828 1 96.5 178 GLU A C 1
ATOM 1425 O O . GLU A 1 178 ? -6.801 -2.33 -20.438 1 96.5 178 GLU A O 1
ATOM 1430 N N . VAL A 1 179 ? -5.488 -2.391 -18.641 1 92.31 179 VAL A N 1
ATOM 1431 C CA . VAL A 1 179 ? -6.484 -1.655 -17.875 1 92.31 179 VAL A CA 1
ATOM 1432 C C . VAL A 1 179 ? -5.957 -0.26 -17.547 1 92.31 179 VAL A C 1
ATOM 1434 O O . VAL A 1 179 ? -4.746 -0.056 -17.438 1 92.31 179 VAL A O 1
ATOM 1437 N N . MET B 1 1 ? -13.008 -10.539 7.73 1 72.81 1 MET B N 1
ATOM 1438 C CA . MET B 1 1 ? -13.516 -9.398 6.973 1 72.81 1 MET B CA 1
ATOM 1439 C C . MET B 1 1 ? -13.008 -8.086 7.555 1 72.81 1 MET B C 1
ATOM 1441 O O . MET B 1 1 ? -12.875 -7.953 8.773 1 72.81 1 MET B O 1
ATOM 1445 N N . PHE B 1 2 ? -12.477 -7.117 6.762 1 88.44 2 PHE B N 1
ATOM 1446 C CA . PHE B 1 2 ? -11.992 -5.797 7.152 1 88.44 2 PHE B CA 1
ATOM 1447 C C . PHE B 1 2 ? -13.148 -4.918 7.629 1 88.44 2 PHE B C 1
ATOM 1449 O O . PHE B 1 2 ? -14.125 -4.727 6.906 1 88.44 2 PHE B O 1
ATOM 1456 N N . PHE B 1 3 ? -13.047 -4.465 8.891 1 95.12 3 PHE B N 1
ATOM 1457 C CA . PHE B 1 3 ? -14.117 -3.68 9.5 1 95.12 3 PHE B CA 1
ATOM 1458 C C . PHE B 1 3 ? -14.008 -2.213 9.094 1 95.12 3 PHE B C 1
ATOM 1460 O O . PHE B 1 3 ? -12.922 -1.628 9.148 1 95.12 3 PHE B O 1
ATOM 1467 N N . VAL B 1 4 ? -15.133 -1.643 8.648 1 96.94 4 VAL B N 1
ATOM 1468 C CA . VAL B 1 4 ? -15.305 -0.204 8.469 1 96.94 4 VAL B CA 1
ATOM 1469 C C . VAL B 1 4 ? -16.625 0.24 9.102 1 96.94 4 VAL B C 1
ATOM 1471 O O . VAL B 1 4 ? -17.688 -0.278 8.758 1 96.94 4 VAL B O 1
ATOM 1474 N N . SER B 1 5 ? -16.656 1.163 9.977 1 98.06 5 SER B N 1
ATOM 1475 C CA . SER B 1 5 ? -17.844 1.603 10.711 1 98.06 5 SER B CA 1
ATOM 1476 C C . SER B 1 5 ? -18.781 2.416 9.82 1 98.06 5 SER B C 1
ATOM 1478 O O . SER B 1 5 ? -18.484 2.65 8.648 1 98.06 5 SER B O 1
ATOM 1480 N N . ASP B 1 6 ? -19.906 2.748 10.375 1 98.06 6 ASP B N 1
ATOM 1481 C CA . ASP B 1 6 ? -20.719 3.795 9.773 1 98.06 6 ASP B CA 1
ATOM 1482 C C . ASP B 1 6 ? -20 5.141 9.797 1 98.06 6 ASP B C 1
ATOM 1484 O O . ASP B 1 6 ? -19 5.301 10.5 1 98.06 6 ASP B O 1
ATOM 1488 N N . ILE B 1 7 ? -20.484 6.016 8.945 1 98.69 7 ILE B N 1
ATOM 1489 C CA . ILE B 1 7 ? -19.891 7.344 8.867 1 98.69 7 ILE B CA 1
ATOM 1490 C C . ILE B 1 7 ? -20.312 8.172 10.07 1 98.69 7 ILE B C 1
ATOM 1492 O O . ILE B 1 7 ? -21.484 8.188 10.445 1 98.69 7 ILE B O 1
ATOM 1496 N N . TYR B 1 8 ? -19.359 8.781 10.719 1 98.62 8 TYR B N 1
ATOM 1497 C CA . TYR B 1 8 ? -19.594 9.734 11.797 1 98.62 8 TYR B CA 1
ATOM 1498 C C . TYR B 1 8 ? -19.203 11.148 11.367 1 98.62 8 TYR B C 1
ATOM 1500 O O . TYR B 1 8 ? -18.344 11.32 10.492 1 98.62 8 TYR B O 1
ATOM 1508 N N . THR B 1 9 ? -19.828 12.148 11.969 1 98.38 9 THR B N 1
ATOM 1509 C CA . THR B 1 9 ? -19.484 13.539 11.711 1 98.38 9 THR B CA 1
ATOM 1510 C C . THR B 1 9 ? -19.047 14.242 12.992 1 98.38 9 THR B C 1
ATOM 1512 O O . THR B 1 9 ? -18.922 15.461 13.023 1 98.38 9 THR B O 1
ATOM 1515 N N . MET B 1 10 ? -18.875 13.398 14.062 1 97.75 10 MET B N 1
ATOM 1516 C CA . MET B 1 10 ? -18.391 13.859 15.367 1 97.75 10 MET B CA 1
ATOM 1517 C C . MET B 1 10 ? -17.125 13.117 15.773 1 97.75 10 MET B C 1
ATOM 1519 O O . MET B 1 10 ? -16.844 12.031 15.273 1 97.75 10 MET B O 1
ATOM 1523 N N . PRO B 1 11 ? -16.312 13.773 16.656 1 97.5 11 PRO B N 1
ATOM 1524 C CA . PRO B 1 11 ? -15.133 13.055 17.141 1 97.5 11 PRO B CA 1
ATOM 1525 C C . PRO B 1 11 ? -15.484 11.727 17.812 1 97.5 11 PRO B C 1
ATOM 1527 O O . PRO B 1 11 ? -16.609 11.547 18.281 1 97.5 11 PRO B O 1
ATOM 1530 N N . PRO B 1 12 ? -14.531 10.852 17.797 1 96.88 12 PRO B N 1
ATOM 1531 C CA . PRO B 1 12 ? -14.781 9.609 18.547 1 96.88 12 PRO B CA 1
ATOM 1532 C C . PRO B 1 12 ? -14.883 9.836 20.047 1 96.88 12 PRO B C 1
ATOM 1534 O O . PRO B 1 12 ? -14.414 10.859 20.562 1 96.88 12 PRO B O 1
ATOM 1537 N N . ASP B 1 13 ? -15.438 8.789 20.672 1 93 13 ASP B N 1
ATOM 1538 C CA . ASP B 1 13 ? -15.594 8.875 22.109 1 93 13 ASP B CA 1
ATOM 1539 C C . ASP B 1 13 ? -14.242 8.828 22.828 1 93 13 ASP B C 1
ATOM 1541 O O . ASP B 1 13 ? -14.039 9.516 23.828 1 93 13 ASP B O 1
ATOM 1545 N N . LYS B 1 14 ? -13.445 7.973 22.281 1 92.44 14 LYS B N 1
ATOM 1546 C CA . LYS B 1 14 ? -12.109 7.828 22.844 1 92.44 14 LYS B CA 1
ATOM 1547 C C . LYS B 1 14 ? -11.047 8.383 21.906 1 92.44 14 LYS B C 1
ATOM 1549 O O . LYS B 1 14 ? -11.047 8.078 20.703 1 92.44 14 LYS B O 1
ATOM 1554 N N . LEU B 1 15 ? -10.281 9.219 22.422 1 92.56 15 LEU B N 1
ATOM 1555 C CA . LEU B 1 15 ? -9.133 9.773 21.719 1 92.56 15 LEU B CA 1
ATOM 1556 C C . LEU B 1 15 ? -7.836 9.164 22.219 1 92.56 15 LEU B C 1
ATOM 1558 O O . LEU B 1 15 ? -7.434 9.406 23.359 1 92.56 15 LEU B O 1
ATOM 1562 N N . ASP B 1 16 ? -7.102 8.492 21.406 1 88.81 16 ASP B N 1
ATOM 1563 C CA . ASP B 1 16 ? -6.062 7.547 21.797 1 88.81 16 ASP B CA 1
ATOM 1564 C C . ASP B 1 16 ? -4.711 8.242 21.938 1 88.81 16 ASP B C 1
ATOM 1566 O O . ASP B 1 16 ? -3.807 7.723 22.594 1 88.81 16 ASP B O 1
ATOM 1570 N N . THR B 1 17 ? -4.566 9.375 21.25 1 95.25 17 THR B N 1
ATOM 1571 C CA . THR B 1 17 ? -3.273 10.047 21.25 1 95.25 17 THR B CA 1
ATOM 1572 C C . THR B 1 17 ? -3.443 11.555 21.438 1 95.25 17 THR B C 1
ATOM 1574 O O . THR B 1 17 ? -4.539 12.086 21.266 1 95.25 17 THR B O 1
ATOM 1577 N N . ILE B 1 18 ? -2.346 12.188 21.828 1 96.31 18 ILE B N 1
ATOM 1578 C CA . ILE B 1 18 ? -2.336 13.633 21.969 1 96.31 18 ILE B CA 1
ATOM 1579 C C . ILE B 1 18 ? -2.648 14.281 20.609 1 96.31 18 ILE B C 1
ATOM 1581 O O . ILE B 1 18 ? -3.453 15.219 20.531 1 96.31 18 ILE B O 1
ATOM 1585 N N . LEU B 1 19 ? -2.084 13.781 19.594 1 97.56 19 LEU B N 1
ATOM 1586 C CA . LEU B 1 19 ? -2.307 14.344 18.266 1 97.56 19 LEU B CA 1
ATOM 1587 C C . LEU B 1 19 ? -3.773 14.234 17.859 1 97.56 19 LEU B C 1
ATOM 1589 O O . LEU B 1 19 ? -4.348 15.18 17.312 1 97.56 19 LEU B O 1
ATOM 1593 N N . GLN B 1 20 ? -4.332 13.086 18.109 1 97.38 20 GLN B N 1
ATOM 1594 C CA . GLN B 1 20 ? -5.738 12.891 17.766 1 97.38 20 GLN B CA 1
ATOM 1595 C C . GLN B 1 20 ? -6.621 13.898 18.5 1 97.38 20 GLN B C 1
ATOM 1597 O O . GLN B 1 20 ? -7.504 14.508 17.891 1 97.38 20 GLN B O 1
ATOM 1602 N N . LYS B 1 21 ? -6.363 14.094 19.734 1 97.38 21 LYS B N 1
ATOM 1603 C CA . LYS B 1 21 ? -7.113 15.055 20.531 1 97.38 21 LYS B CA 1
ATOM 1604 C C . LYS B 1 21 ? -6.965 16.469 19.969 1 97.38 21 LYS B C 1
ATOM 1606 O O . LYS B 1 21 ? -7.957 17.188 19.797 1 97.38 21 LYS B O 1
ATOM 1611 N N . GLU B 1 22 ? -5.738 16.844 19.688 1 98.12 22 GLU B N 1
ATOM 1612 C CA . GLU B 1 22 ? -5.473 18.188 19.172 1 98.12 22 GLU B CA 1
ATOM 1613 C C . GLU B 1 22 ? -6.074 18.375 17.781 1 98.12 22 GLU B C 1
ATOM 1615 O O . GLU B 1 22 ? -6.523 19.469 17.438 1 98.12 22 GLU B O 1
ATOM 1620 N N . THR B 1 23 ? -6.082 17.312 16.984 1 98.62 23 THR B N 1
ATOM 1621 C CA . THR B 1 23 ? -6.68 17.359 15.656 1 98.62 23 THR B CA 1
ATOM 1622 C C . THR B 1 23 ? -8.156 17.75 15.742 1 98.62 23 THR B C 1
ATOM 1624 O O . THR B 1 23 ? -8.586 18.703 15.094 1 98.62 23 THR B O 1
ATOM 1627 N N . TYR B 1 24 ? -8.875 17.062 16.594 1 98.62 24 TYR B N 1
ATOM 1628 C CA . TYR B 1 24 ? -10.305 17.328 16.688 1 98.62 24 TYR B CA 1
ATOM 1629 C C . TYR B 1 24 ? -10.57 18.672 17.359 1 98.62 24 TYR B C 1
ATOM 1631 O O . TYR B 1 24 ? -11.531 19.359 17.016 1 98.62 24 TYR B O 1
ATOM 1639 N N . ARG B 1 25 ? -9.758 19.031 18.266 1 98.25 25 ARG B N 1
ATOM 1640 C CA . ARG B 1 25 ? -9.883 20.359 18.875 1 98.25 25 ARG B CA 1
ATOM 1641 C C . ARG B 1 25 ? -9.727 21.453 17.828 1 98.25 25 ARG B C 1
ATOM 1643 O O . ARG B 1 25 ? -10.523 22.391 17.797 1 98.25 25 ARG B O 1
ATOM 1650 N N . VAL B 1 26 ? -8.703 21.359 17 1 98.69 26 VAL B N 1
ATOM 1651 C CA . VAL B 1 26 ? -8.422 22.375 15.992 1 98.69 26 VAL B CA 1
ATOM 1652 C C . VAL B 1 26 ? -9.539 22.391 14.953 1 98.69 26 VAL B C 1
ATOM 1654 O O . VAL B 1 26 ? -9.992 23.469 14.547 1 98.69 26 VAL B O 1
ATOM 1657 N N . LEU B 1 27 ? -10.016 21.203 14.516 1 98.69 27 LEU B N 1
ATOM 1658 C CA . LEU B 1 27 ? -11.109 21.156 13.555 1 98.69 27 LEU B CA 1
ATOM 1659 C C . LEU B 1 27 ? -12.359 21.828 14.109 1 98.69 27 LEU B C 1
ATOM 1661 O O . LEU B 1 27 ? -13.047 22.547 13.383 1 98.69 27 LEU B O 1
ATOM 1665 N N . GLN B 1 28 ? -12.602 21.594 15.367 1 98.12 28 GLN B N 1
ATOM 1666 C CA . GLN B 1 28 ? -13.742 22.234 16.016 1 98.12 28 GLN B CA 1
ATOM 1667 C C . GLN B 1 28 ? -13.562 23.75 16.078 1 98.12 28 GLN B C 1
ATOM 1669 O O . GLN B 1 28 ? -14.492 24.5 15.766 1 98.12 28 GLN B O 1
ATOM 1674 N N . SER B 1 29 ? -12.43 24.188 16.438 1 98.25 29 SER B N 1
ATOM 1675 C CA . SER B 1 29 ? -12.148 25.609 16.562 1 98.25 29 SER B CA 1
ATOM 1676 C C . SER B 1 29 ? -12.305 26.328 15.227 1 98.25 29 SER B C 1
ATOM 1678 O O . SER B 1 29 ? -12.727 27.484 15.18 1 98.25 29 SER B O 1
ATOM 1680 N N . LEU B 1 30 ? -11.961 25.672 14.141 1 98.69 30 LEU B N 1
ATOM 1681 C CA . LEU B 1 30 ? -11.984 26.266 12.812 1 98.69 30 LEU B CA 1
ATOM 1682 C C . LEU B 1 30 ? -13.32 26 12.125 1 98.69 30 LEU B C 1
ATOM 1684 O O . LEU B 1 30 ? -13.547 26.453 11 1 98.69 30 LEU B O 1
ATOM 1688 N N . HIS B 1 31 ? -14.188 25.281 12.781 1 98.44 31 HIS B N 1
ATOM 1689 C CA . HIS B 1 31 ? -15.477 24.891 12.234 1 98.44 31 HIS B CA 1
ATOM 1690 C C . HIS B 1 31 ? -15.32 24.172 10.891 1 98.44 31 HIS B C 1
ATOM 1692 O O . HIS B 1 31 ? -16.031 24.484 9.938 1 98.44 31 HIS B O 1
ATOM 1698 N N . ILE B 1 32 ? -14.359 23.328 10.828 1 98.75 32 ILE B N 1
ATOM 1699 C CA . ILE B 1 32 ? -14.141 22.516 9.633 1 98.75 32 ILE B CA 1
ATOM 1700 C C . ILE B 1 32 ? -14.922 21.203 9.742 1 98.75 32 ILE B C 1
ATOM 1702 O O . ILE B 1 32 ? -14.633 20.375 10.617 1 98.75 32 ILE B O 1
ATOM 1706 N N . PRO B 1 33 ? -15.906 21.031 8.898 1 98.75 33 PRO B N 1
ATOM 1707 C CA . PRO B 1 33 ? -16.641 19.766 8.945 1 98.75 33 PRO B CA 1
ATOM 1708 C C . PRO B 1 33 ? -15.844 18.594 8.406 1 98.75 33 PRO B C 1
ATOM 1710 O O . PRO B 1 33 ? -14.93 18.781 7.59 1 98.75 33 PRO B O 1
ATOM 1713 N N . PHE B 1 34 ? -16.172 17.406 8.875 1 98.81 34 PHE B N 1
ATOM 1714 C CA . PHE B 1 34 ? -15.531 16.172 8.406 1 98.81 34 PHE B CA 1
ATOM 1715 C C . PHE B 1 34 ? -16.5 15 8.469 1 98.81 34 PHE B C 1
ATOM 1717 O O . PHE B 1 34 ? -17.516 15.062 9.156 1 98.81 34 PHE B O 1
ATOM 1724 N N . GLU B 1 35 ? -16.25 14.031 7.688 1 98.88 35 GLU B N 1
ATOM 1725 C CA . GLU B 1 35 ? -16.766 12.672 7.84 1 98.88 35 GLU B CA 1
ATOM 1726 C C . GLU B 1 35 ? -15.656 11.695 8.211 1 98.88 35 GLU B C 1
ATOM 1728 O O . GLU B 1 35 ? -14.523 11.82 7.738 1 98.88 35 GLU B O 1
ATOM 1733 N N . ARG B 1 36 ? -15.992 10.75 9.078 1 98.69 36 ARG B N 1
ATOM 1734 C CA . ARG B 1 36 ? -14.945 9.82 9.477 1 98.69 36 ARG B CA 1
ATOM 1735 C C . ARG B 1 36 ? -15.5 8.414 9.664 1 98.69 36 ARG B C 1
ATOM 1737 O O . ARG B 1 36 ? -16.719 8.234 9.828 1 98.69 36 ARG B O 1
ATOM 1744 N N . VAL B 1 37 ? -14.609 7.465 9.625 1 98.75 37 VAL B N 1
ATOM 1745 C CA . VAL B 1 37 ? -14.945 6.074 9.914 1 98.75 37 VAL B CA 1
ATOM 1746 C C . VAL B 1 37 ? -13.898 5.469 10.844 1 98.75 37 VAL B C 1
ATOM 1748 O O . VAL B 1 37 ? -12.727 5.855 10.797 1 98.75 37 VAL B O 1
ATOM 1751 N N . ASP B 1 38 ? -14.305 4.602 11.727 1 98.19 38 ASP B N 1
ATOM 1752 C CA . ASP B 1 38 ? -13.414 3.686 12.438 1 98.19 38 ASP B CA 1
ATOM 1753 C C . ASP B 1 38 ? -13.188 2.408 11.633 1 98.19 38 ASP B C 1
ATOM 1755 O O . ASP B 1 38 ? -14.109 1.891 11 1 98.19 38 ASP B O 1
ATOM 1759 N N . THR B 1 39 ? -11.938 1.967 11.68 1 97.69 39 THR B N 1
ATOM 1760 C CA . THR B 1 39 ? -11.617 0.773 10.906 1 97.69 39 THR B CA 1
ATOM 1761 C C . THR B 1 39 ? -10.664 -0.137 11.68 1 97.69 39 THR B C 1
ATOM 1763 O O . THR B 1 39 ? -10.062 0.283 12.664 1 97.69 39 THR B O 1
ATOM 1766 N N . ASP B 1 40 ? -10.586 -1.385 11.227 1 96.06 40 ASP B N 1
ATOM 1767 C CA . ASP B 1 40 ? -9.398 -2.17 11.555 1 96.06 40 ASP B CA 1
ATOM 1768 C C . ASP B 1 40 ? -8.148 -1.553 10.93 1 96.06 40 ASP B C 1
ATOM 1770 O O . ASP B 1 40 ? -8.242 -0.639 10.109 1 96.06 40 ASP B O 1
ATOM 1774 N N . GLU B 1 41 ? -7 -1.988 11.383 1 93.06 41 GLU B N 1
ATOM 1775 C CA . GLU B 1 41 ? -5.777 -1.538 10.727 1 93.06 41 GLU B CA 1
ATOM 1776 C C . GLU B 1 41 ? -5.723 -2.008 9.281 1 93.06 41 GLU B C 1
ATOM 1778 O O . GLU B 1 41 ? -5.848 -3.201 9 1 93.06 41 GLU B O 1
ATOM 1783 N N . ALA B 1 42 ? -5.598 -1.027 8.359 1 89.56 42 ALA B N 1
ATOM 1784 C CA . ALA B 1 42 ? -5.523 -1.355 6.938 1 89.56 42 ALA B CA 1
ATOM 1785 C C . ALA B 1 42 ? -4.152 -1.93 6.582 1 89.56 42 ALA B C 1
ATOM 1787 O O . ALA B 1 42 ? -3.137 -1.245 6.699 1 89.56 42 ALA B O 1
ATOM 1788 N N . ILE B 1 43 ? -4.156 -3.164 6.156 1 82.12 43 ILE B N 1
ATOM 1789 C CA . ILE B 1 43 ? -2.887 -3.814 5.855 1 82.12 43 ILE B CA 1
ATOM 1790 C C . ILE B 1 43 ? -2.779 -4.062 4.352 1 82.12 43 ILE B C 1
ATOM 1792 O O . ILE B 1 43 ? -1.678 -4.078 3.797 1 82.12 43 ILE B O 1
ATOM 1796 N N . THR B 1 44 ? -3.896 -4.117 3.639 1 85.12 44 THR B N 1
ATOM 1797 C CA . THR B 1 44 ? -3.891 -4.461 2.221 1 85.12 44 THR B CA 1
ATOM 1798 C C . THR B 1 44 ? -4.41 -3.299 1.38 1 85.12 44 THR B C 1
ATOM 1800 O O . THR B 1 44 ? -5.039 -2.379 1.906 1 85.12 44 THR B O 1
ATOM 1803 N N . MET B 1 45 ? -4.164 -3.406 0.139 1 85.81 45 MET B N 1
ATOM 1804 C CA . MET B 1 45 ? -4.738 -2.453 -0.806 1 85.81 45 MET B CA 1
ATOM 1805 C C . MET B 1 45 ? -6.262 -2.494 -0.76 1 85.81 45 MET B C 1
ATOM 1807 O O . MET B 1 45 ? -6.918 -1.457 -0.878 1 85.81 45 MET B O 1
ATOM 1811 N N . GLU B 1 46 ? -6.766 -3.693 -0.61 1 87.75 46 GLU B N 1
ATOM 1812 C CA . GLU B 1 46 ? -8.211 -3.875 -0.535 1 87.75 46 GLU B CA 1
ATOM 1813 C C . GLU B 1 46 ? -8.805 -3.102 0.639 1 87.75 46 GLU B C 1
ATOM 1815 O O . GLU B 1 46 ? -9.898 -2.543 0.531 1 87.75 46 GLU B O 1
ATOM 1820 N N . ASP B 1 47 ? -8.141 -3.195 1.722 1 91.56 47 ASP B N 1
ATOM 1821 C CA . ASP B 1 47 ? -8.586 -2.447 2.893 1 91.56 47 ASP B CA 1
ATOM 1822 C C . ASP B 1 47 ? -8.727 -0.96 2.574 1 91.56 47 ASP B C 1
ATOM 1824 O O . ASP B 1 47 ? -9.742 -0.343 2.908 1 91.56 47 ASP B O 1
ATOM 1828 N N . CYS B 1 48 ? -7.766 -0.426 1.849 1 91.62 48 CYS B N 1
ATOM 1829 C CA . CYS B 1 48 ? -7.762 0.991 1.5 1 91.62 48 CYS B CA 1
ATOM 1830 C C . CYS B 1 48 ? -8.922 1.325 0.565 1 91.62 48 CYS B C 1
ATOM 1832 O O . CYS B 1 48 ? -9.562 2.363 0.716 1 91.62 48 CYS B O 1
ATOM 1834 N N . VAL B 1 49 ? -9.148 0.458 -0.293 1 90.44 49 VAL B N 1
ATOM 1835 C CA . VAL B 1 49 ? -10.219 0.654 -1.264 1 90.44 49 VAL B CA 1
ATOM 1836 C C . VAL B 1 49 ? -11.57 0.701 -0.544 1 90.44 49 VAL B C 1
ATOM 1838 O O . VAL B 1 49 ? -12.445 1.485 -0.909 1 90.44 49 VAL B O 1
ATOM 1841 N N . GLN B 1 50 ? -11.75 -0.121 0.422 1 93.69 50 GLN B N 1
ATOM 1842 C CA . GLN B 1 50 ? -13 -0.155 1.17 1 93.69 50 GLN B CA 1
ATOM 1843 C C . GLN B 1 50 ? -13.219 1.148 1.934 1 93.69 50 GLN B C 1
ATOM 1845 O O . GLN B 1 50 ? -14.344 1.652 2.002 1 93.69 50 GLN B O 1
ATOM 1850 N N . ILE B 1 51 ? -12.195 1.618 2.443 1 96.69 51 ILE B N 1
ATOM 1851 C CA . ILE B 1 51 ? -12.281 2.887 3.158 1 96.69 51 ILE B CA 1
ATOM 1852 C C . ILE B 1 51 ? -12.641 4.004 2.184 1 96.69 51 ILE B C 1
ATOM 1854 O O . ILE B 1 51 ? -13.539 4.809 2.457 1 96.69 51 ILE B O 1
ATOM 1858 N N . ASP B 1 52 ? -11.961 4.047 1.04 1 96.06 52 ASP B N 1
ATOM 1859 C CA . ASP B 1 52 ? -12.211 5.047 0.007 1 96.06 52 ASP B CA 1
ATOM 1860 C C . ASP B 1 52 ? -13.672 5.012 -0.441 1 96.06 52 ASP B C 1
ATOM 1862 O O . ASP B 1 52 ? -14.305 6.059 -0.605 1 96.06 52 ASP B O 1
ATOM 1866 N N . LYS B 1 53 ? -14.141 3.832 -0.628 1 94.62 53 LYS B N 1
ATOM 1867 C CA . LYS B 1 53 ? -15.516 3.662 -1.077 1 94.62 53 LYS B CA 1
ATOM 1868 C C . LYS B 1 53 ? -16.5 4.152 -0.022 1 94.62 53 LYS B C 1
ATOM 1870 O O . LYS B 1 53 ? -17.469 4.855 -0.341 1 94.62 53 LYS B O 1
ATOM 1875 N N . LYS B 1 54 ? -16.266 3.801 1.23 1 97.62 54 LYS B N 1
ATOM 1876 C CA . LYS B 1 54 ? -17.172 4.156 2.324 1 97.62 54 LYS B CA 1
ATOM 1877 C C . LYS B 1 54 ? -17.297 5.668 2.467 1 97.62 54 LYS B C 1
ATOM 1879 O O . LYS B 1 54 ? -18.391 6.195 2.625 1 97.62 54 LYS B O 1
ATOM 1884 N N . LEU B 1 55 ? -16.234 6.32 2.316 1 98.25 55 LEU B N 1
ATOM 1885 C CA . LEU B 1 55 ? -16.219 7.762 2.537 1 98.25 55 LEU B CA 1
ATOM 1886 C C . LEU B 1 55 ? -16.359 8.516 1.221 1 98.25 55 LEU B C 1
ATOM 1888 O O . LEU B 1 55 ? -16.391 9.75 1.206 1 98.25 55 LEU B O 1
ATOM 1892 N N . ASP B 1 56 ? -16.391 7.797 0.117 1 96.88 56 ASP B N 1
ATOM 1893 C CA . ASP B 1 56 ? -16.484 8.383 -1.218 1 96.88 56 ASP B CA 1
ATOM 1894 C C . ASP B 1 56 ? -15.406 9.43 -1.446 1 96.88 56 ASP B C 1
ATOM 1896 O O . ASP B 1 56 ? -15.703 10.57 -1.788 1 96.88 56 ASP B O 1
ATOM 1900 N N . MET B 1 57 ? -14.242 9.023 -1.196 1 95.44 57 MET B N 1
ATOM 1901 C CA . MET B 1 57 ? -13.055 9.859 -1.368 1 95.44 57 MET B CA 1
ATOM 1902 C C . MET B 1 57 ? -11.82 9.008 -1.653 1 95.44 57 MET B C 1
ATOM 1904 O O . MET B 1 57 ? -11.891 7.777 -1.608 1 95.44 57 MET B O 1
ATOM 1908 N N . LYS B 1 58 ? -10.711 9.672 -2.1 1 93.75 58 LYS B N 1
ATOM 1909 C CA . LYS B 1 58 ? -9.414 9.008 -2.264 1 93.75 58 LYS B CA 1
ATOM 1910 C C . LYS B 1 58 ? -8.438 9.438 -1.172 1 93.75 58 LYS B C 1
ATOM 1912 O O . LYS B 1 58 ? -8.164 10.633 -1.014 1 93.75 58 LYS B O 1
ATOM 1917 N N . MET B 1 59 ? -7.922 8.477 -0.508 1 94.88 59 MET B N 1
ATOM 1918 C CA . MET B 1 59 ? -6.934 8.758 0.528 1 94.88 59 MET B CA 1
ATOM 1919 C C . MET B 1 59 ? -5.633 9.266 -0.085 1 94.88 59 MET B C 1
ATOM 1921 O O . MET B 1 59 ? -5.18 8.75 -1.108 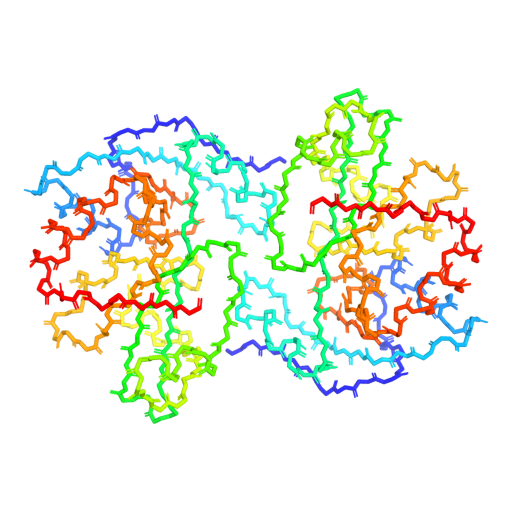1 94.88 59 MET B O 1
ATOM 1925 N N . VAL B 1 60 ? -5.125 10.211 0.542 1 96.69 60 VAL B N 1
ATOM 1926 C CA . VAL B 1 60 ? -3.771 10.617 0.183 1 96.69 60 VAL B CA 1
ATOM 1927 C C . VAL B 1 60 ? -2.758 9.766 0.954 1 96.69 60 VAL B C 1
ATOM 1929 O O . VAL B 1 60 ? -3.115 9.086 1.916 1 96.69 60 VAL B O 1
ATOM 1932 N N . LYS B 1 61 ? -1.59 9.75 0.514 1 93.81 61 LYS B N 1
ATOM 1933 C CA . LYS B 1 61 ? -0.503 9.203 1.319 1 93.81 61 LYS B CA 1
ATOM 1934 C C . LYS B 1 61 ? 0.457 10.297 1.769 1 93.81 61 LYS B C 1
ATOM 1936 O O . LYS B 1 61 ? 0.728 11.242 1.019 1 93.81 61 LYS B O 1
ATOM 1941 N N . THR B 1 62 ? 0.871 10.227 3.016 1 96.88 62 THR B N 1
ATOM 1942 C CA . THR B 1 62 ? 1.74 11.219 3.646 1 96.88 62 THR B CA 1
ATOM 1943 C C . THR B 1 62 ? 3.088 10.594 4.004 1 96.88 62 THR B C 1
ATOM 1945 O O . THR B 1 62 ? 3.16 9.695 4.84 1 96.88 62 THR B O 1
ATOM 1948 N N . LEU B 1 63 ? 4.133 11.148 3.398 1 97 63 LEU B N 1
ATOM 1949 C CA . LEU B 1 63 ? 5.48 10.617 3.572 1 97 63 LEU B CA 1
ATOM 1950 C C . LEU B 1 63 ? 6.328 11.555 4.422 1 97 63 LEU B C 1
ATOM 1952 O O . LEU B 1 63 ? 6.375 12.758 4.168 1 97 63 LEU B O 1
ATOM 1956 N N . PHE B 1 64 ? 6.922 10.977 5.445 1 97.62 64 PHE B N 1
ATOM 1957 C CA . PHE B 1 64 ? 7.859 11.719 6.281 1 97.62 64 PHE B CA 1
ATOM 1958 C C . PHE B 1 64 ? 9.289 11.516 5.801 1 97.62 64 PHE B C 1
ATOM 1960 O O . PHE B 1 64 ? 9.82 10.406 5.871 1 97.62 64 PHE B O 1
ATOM 1967 N N . LEU B 1 65 ? 9.922 12.641 5.293 1 97.88 65 LEU B N 1
ATOM 1968 C CA . LEU B 1 65 ? 11.211 12.57 4.621 1 97.88 65 LEU B CA 1
ATOM 1969 C C . LEU B 1 65 ? 12.234 13.461 5.32 1 97.88 65 LEU B C 1
ATOM 1971 O O . LEU B 1 65 ? 11.867 14.398 6.027 1 97.88 65 LEU B O 1
ATOM 1975 N N . CYS B 1 66 ? 13.477 13.109 5.102 1 98.06 66 CYS B N 1
ATOM 1976 C CA . CYS B 1 66 ? 14.539 13.961 5.629 1 98.06 66 CYS B CA 1
ATOM 1977 C C . CYS B 1 66 ? 15.812 13.82 4.797 1 98.06 66 CYS B C 1
ATOM 1979 O O . CYS B 1 66 ? 15.945 12.883 4.016 1 98.06 66 CYS B O 1
ATOM 1981 N N . ASN B 1 67 ? 16.688 14.867 4.906 1 97.75 67 ASN B N 1
ATOM 1982 C CA . ASN B 1 67 ? 18 14.758 4.289 1 97.75 67 ASN B CA 1
ATOM 1983 C C . ASN B 1 67 ? 18.922 13.844 5.094 1 97.75 67 ASN B C 1
ATOM 1985 O O . ASN B 1 67 ? 18.578 13.406 6.191 1 97.75 67 ASN B O 1
ATOM 1989 N N . ARG B 1 68 ? 20.062 13.602 4.539 1 95.62 68 ARG B N 1
ATOM 1990 C CA . ARG B 1 68 ? 21.016 12.656 5.121 1 95.62 68 ARG B CA 1
ATOM 1991 C C . ARG B 1 68 ? 21.406 13.07 6.531 1 95.62 68 ARG B C 1
ATOM 1993 O O . ARG B 1 68 ? 21.484 12.234 7.434 1 95.62 68 ARG B O 1
ATOM 2000 N N . GLN B 1 69 ? 21.547 14.375 6.727 1 96.56 69 GLN B N 1
ATOM 2001 C CA . GLN B 1 69 ? 22.016 14.906 8 1 96.56 69 GLN B CA 1
ATOM 2002 C C . GLN B 1 69 ? 20.875 15 9.008 1 96.56 69 GLN B C 1
ATOM 2004 O O . GLN B 1 69 ? 21.094 15.289 10.188 1 96.56 69 GLN B O 1
ATOM 2009 N N . GLN B 1 70 ? 19.688 14.734 8.57 1 96.31 70 GLN B N 1
ATOM 2010 C CA . GLN B 1 70 ? 18.5 14.852 9.398 1 96.31 70 GLN B CA 1
ATOM 2011 C C . GLN B 1 70 ? 18.391 16.25 10.008 1 96.31 70 GLN B C 1
ATOM 2013 O O . GLN B 1 70 ? 18.188 16.375 11.219 1 96.31 70 GLN B O 1
ATOM 2018 N N . THR B 1 71 ? 18.609 17.234 9.156 1 96.62 71 THR B N 1
ATOM 2019 C CA . THR B 1 71 ? 18.484 18.641 9.562 1 96.62 71 THR B CA 1
ATOM 2020 C C . THR B 1 71 ? 17.328 19.328 8.844 1 96.62 71 THR B C 1
ATOM 2022 O O . THR B 1 71 ? 16.953 20.438 9.195 1 96.62 71 THR B O 1
ATOM 2025 N N . ALA B 1 72 ? 16.859 18.703 7.82 1 98.06 72 ALA B N 1
ATOM 2026 C CA . ALA B 1 72 ? 15.688 19.172 7.07 1 98.06 72 ALA B CA 1
ATOM 2027 C C . ALA B 1 72 ? 14.625 18.078 6.973 1 98.06 72 ALA B C 1
ATOM 2029 O O . ALA B 1 72 ? 14.93 16.938 6.645 1 98.06 72 ALA B O 1
ATOM 2030 N N . PHE B 1 73 ? 13.391 18.469 7.273 1 98.56 73 PHE B N 1
ATOM 2031 C CA . PHE B 1 73 ? 12.297 17.516 7.332 1 98.56 73 PHE B CA 1
ATOM 2032 C C . PHE B 1 73 ? 11.125 17.969 6.469 1 98.56 73 PHE B C 1
ATOM 2034 O O . PHE B 1 73 ? 10.82 19.156 6.406 1 98.56 73 PHE B O 1
ATOM 2041 N N . TYR B 1 74 ? 10.492 16.969 5.824 1 98.56 74 TYR B N 1
ATOM 2042 C CA . TYR B 1 74 ? 9.383 17.234 4.918 1 98.56 74 TYR B CA 1
ATOM 2043 C C . TYR B 1 74 ? 8.227 16.266 5.168 1 98.56 74 TYR B C 1
ATOM 2045 O O . TYR B 1 74 ? 8.445 15.078 5.414 1 98.56 74 TYR B O 1
ATOM 2053 N N . LEU B 1 75 ? 7.098 16.781 5.184 1 98.56 75 LEU B N 1
ATOM 2054 C CA . LEU B 1 75 ? 5.883 16 5.016 1 98.56 75 LEU B CA 1
ATOM 2055 C C . LEU B 1 75 ? 5.336 16.141 3.6 1 98.56 75 LEU B C 1
ATOM 2057 O O . LEU B 1 75 ? 4.777 17.172 3.242 1 98.56 75 LEU B O 1
ATOM 2061 N N . PHE B 1 76 ? 5.535 15.086 2.848 1 98.38 76 PHE B N 1
ATOM 2062 C CA . PHE B 1 76 ? 5.109 15.109 1.452 1 98.38 76 PHE B CA 1
ATOM 2063 C C . PHE B 1 76 ? 3.779 14.383 1.28 1 98.38 76 PHE B C 1
ATOM 2065 O O . PHE B 1 76 ? 3.668 13.195 1.596 1 98.38 76 PHE B O 1
ATOM 2072 N N . ILE B 1 77 ? 2.803 15.148 0.811 1 98.44 77 ILE B N 1
ATOM 2073 C CA . ILE B 1 77 ? 1.465 14.602 0.606 1 98.44 77 ILE B CA 1
ATOM 2074 C C . ILE B 1 77 ? 1.208 14.414 -0.886 1 98.44 77 ILE B C 1
ATOM 2076 O O . ILE B 1 77 ? 1.261 15.367 -1.66 1 98.44 77 ILE B O 1
ATOM 2080 N N . THR B 1 78 ? 0.938 13.172 -1.295 1 97.12 78 THR B N 1
ATOM 2081 C CA . THR B 1 78 ? 0.682 12.82 -2.686 1 97.12 78 THR B CA 1
ATOM 2082 C C . THR B 1 78 ? -0.457 11.805 -2.785 1 97.12 78 THR B C 1
ATOM 2084 O O . THR B 1 78 ? -0.973 11.344 -1.766 1 97.12 78 THR B O 1
ATOM 2087 N N . ALA B 1 79 ? -0.88 11.562 -3.986 1 94 79 ALA B N 1
ATOM 2088 C CA . ALA B 1 79 ? -1.962 10.602 -4.191 1 94 79 ALA B CA 1
ATOM 2089 C C . ALA B 1 79 ? -1.56 9.211 -3.705 1 94 79 ALA B C 1
ATOM 2091 O O . ALA B 1 79 ? -0.408 8.805 -3.867 1 94 79 ALA B O 1
ATOM 2092 N N . GLY B 1 80 ? -2.516 8.523 -3.105 1 90.19 80 GLY B N 1
ATOM 2093 C CA . GLY B 1 80 ? -2.273 7.219 -2.52 1 90.19 80 GLY B CA 1
ATOM 2094 C C . GLY B 1 80 ? -1.725 6.211 -3.516 1 90.19 80 GLY B C 1
ATOM 2095 O O . GLY B 1 80 ? -0.951 5.324 -3.146 1 90.19 80 GLY B O 1
ATOM 2096 N N . ASP B 1 81 ? -2.061 6.367 -4.762 1 84.06 81 ASP B N 1
ATOM 2097 C CA . ASP B 1 81 ? -1.702 5.379 -5.777 1 84.06 81 ASP B CA 1
ATOM 2098 C C . ASP B 1 81 ? -0.534 5.871 -6.629 1 84.06 81 ASP B C 1
ATOM 2100 O O . ASP B 1 81 ? -0.182 5.242 -7.633 1 84.06 81 ASP B O 1
ATOM 2104 N N . LYS B 1 82 ? 0.057 6.934 -6.273 1 88.88 82 LYS B N 1
ATOM 2105 C CA . LYS B 1 82 ? 1.185 7.473 -7.023 1 88.88 82 LYS B CA 1
ATOM 2106 C C . LYS B 1 82 ? 2.514 7.012 -6.434 1 88.88 82 LYS B C 1
ATOM 2108 O O . LYS B 1 82 ? 2.734 7.129 -5.227 1 88.88 82 LYS B O 1
ATOM 2113 N N . PRO B 1 83 ? 3.393 6.496 -7.324 1 85.94 83 PRO B N 1
ATOM 2114 C CA . PRO B 1 83 ? 4.707 6.094 -6.812 1 85.94 83 PRO B CA 1
ATOM 2115 C C . PRO B 1 83 ? 5.543 7.281 -6.344 1 85.94 83 PRO B C 1
ATOM 2117 O O . PRO B 1 83 ? 5.438 8.375 -6.898 1 85.94 83 PRO B O 1
ATOM 2120 N N . PHE B 1 84 ? 6.328 6.973 -5.379 1 90.88 84 PHE B N 1
ATOM 2121 C CA . PHE B 1 84 ? 7.234 7.992 -4.863 1 90.88 84 PHE B CA 1
ATOM 2122 C C . PHE B 1 84 ? 8.656 7.75 -5.355 1 90.88 84 PHE B C 1
ATOM 2124 O O . PHE B 1 84 ? 9.18 6.641 -5.242 1 90.88 84 PHE B O 1
ATOM 2131 N N . ARG B 1 85 ? 9.242 8.773 -5.957 1 90.69 85 ARG B N 1
ATOM 2132 C CA . ARG B 1 85 ? 10.641 8.781 -6.363 1 90.69 85 ARG B CA 1
ATOM 2133 C C . ARG B 1 85 ? 11.398 9.922 -5.688 1 90.69 85 ARG B C 1
ATOM 2135 O O . ARG B 1 85 ? 11.195 11.094 -6.023 1 90.69 85 ARG B O 1
ATOM 2142 N N . SER B 1 86 ? 12.312 9.555 -4.777 1 94.5 86 SER B N 1
ATOM 2143 C CA . SER B 1 86 ? 13.031 10.539 -3.973 1 94.5 86 SER B CA 1
ATOM 2144 C C . SER B 1 86 ? 13.805 11.516 -4.852 1 94.5 86 SER B C 1
ATOM 2146 O O . SER B 1 86 ? 13.867 12.711 -4.555 1 94.5 86 SER B O 1
ATOM 2148 N N . LYS B 1 87 ? 14.328 10.992 -5.941 1 94.38 87 LYS B N 1
ATOM 2149 C CA . LYS B 1 87 ? 15.109 11.828 -6.855 1 94.38 87 LYS B CA 1
ATOM 2150 C C . LYS B 1 87 ? 14.234 12.922 -7.469 1 94.38 87 LYS B C 1
ATOM 2152 O O . LYS B 1 87 ? 14.648 14.086 -7.539 1 94.38 87 LYS B O 1
ATOM 2157 N N . ASP B 1 88 ? 13.047 12.531 -7.926 1 96.06 88 ASP B N 1
ATOM 2158 C CA . ASP B 1 88 ? 12.133 13.5 -8.531 1 96.06 88 ASP B CA 1
ATOM 2159 C C . ASP B 1 88 ? 11.719 14.57 -7.52 1 96.06 88 ASP B C 1
ATOM 2161 O O . ASP B 1 88 ? 11.672 15.758 -7.848 1 96.06 88 ASP B O 1
ATOM 2165 N N . PHE B 1 89 ? 11.438 14.148 -6.352 1 97.69 89 PHE B N 1
ATOM 2166 C CA . PHE B 1 89 ? 11.039 15.047 -5.281 1 97.69 89 PHE B CA 1
ATOM 2167 C C . PHE B 1 89 ? 12.125 16.078 -5.012 1 97.69 89 PHE B C 1
ATOM 2169 O O . PHE B 1 89 ? 11.867 17.281 -5.02 1 97.69 89 PHE B O 1
ATOM 2176 N N . SER B 1 90 ? 13.359 15.602 -4.797 1 98.12 90 SER B N 1
ATOM 2177 C CA . SER B 1 90 ? 14.477 16.484 -4.465 1 98.12 90 SER B CA 1
ATOM 2178 C C . SER B 1 90 ? 14.781 17.438 -5.602 1 98.12 90 SER B C 1
ATOM 2180 O O . SER B 1 90 ? 15.047 18.625 -5.367 1 98.12 90 SER B O 1
ATOM 2182 N N . ASN B 1 91 ? 14.68 16.969 -6.816 1 97.88 91 ASN B N 1
ATOM 2183 C CA . ASN B 1 91 ? 14.961 17.797 -7.992 1 97.88 91 ASN B CA 1
ATOM 2184 C C . ASN B 1 91 ? 13.961 18.938 -8.141 1 97.88 91 ASN B C 1
ATOM 2186 O O . ASN B 1 91 ? 14.344 20.078 -8.336 1 97.88 91 ASN B O 1
ATOM 2190 N N . VAL B 1 92 ? 12.703 18.578 -8.039 1 98.06 92 VAL B N 1
ATOM 2191 C CA . VAL B 1 92 ? 11.641 19.562 -8.266 1 98.06 92 VAL B CA 1
ATOM 2192 C C . VAL B 1 92 ? 11.656 20.609 -7.148 1 98.06 92 VAL B C 1
ATOM 2194 O O . VAL B 1 92 ? 11.453 21.797 -7.398 1 98.06 92 VAL B O 1
ATOM 2197 N N . LEU B 1 93 ? 11.891 20.172 -5.914 1 97.5 93 LEU B N 1
ATOM 2198 C CA . LEU B 1 93 ? 11.883 21.078 -4.766 1 97.5 93 LEU B CA 1
ATOM 2199 C C . LEU B 1 93 ? 13.188 21.859 -4.68 1 97.5 93 LEU B C 1
ATOM 2201 O O . LEU B 1 93 ? 13.258 22.875 -3.986 1 97.5 93 LEU B O 1
ATOM 2205 N N . GLY B 1 94 ? 14.25 21.438 -5.336 1 97.5 94 GLY B N 1
ATOM 2206 C CA . GLY B 1 94 ? 15.555 22.094 -5.312 1 97.5 94 GLY B CA 1
ATOM 2207 C C . GLY B 1 94 ? 16.297 21.891 -4.012 1 97.5 94 GLY B C 1
ATOM 2208 O O . GLY B 1 94 ? 16.891 22.828 -3.475 1 97.5 94 GLY B O 1
ATOM 2209 N N . VAL B 1 95 ? 16.234 20.672 -3.467 1 97.56 95 VAL B N 1
ATOM 2210 C CA . VAL B 1 95 ? 16.875 20.375 -2.195 1 97.56 95 VAL B CA 1
ATOM 2211 C C . VAL B 1 95 ? 17.781 19.156 -2.348 1 97.56 95 VAL B C 1
ATOM 2213 O O . VAL B 1 95 ? 17.797 18.5 -3.398 1 97.56 95 VAL B O 1
ATOM 2216 N N . SER B 1 96 ? 18.531 18.859 -1.328 1 96.69 96 SER B N 1
ATOM 2217 C CA . SER B 1 96 ? 19.375 17.672 -1.312 1 96.69 96 SER B CA 1
ATOM 2218 C C . SER B 1 96 ? 18.531 16.391 -1.332 1 96.69 96 SER B C 1
ATOM 2220 O O . SER B 1 96 ? 17.344 16.422 -1.028 1 96.69 96 SER B O 1
ATOM 2222 N N . ARG B 1 97 ? 19.203 15.328 -1.711 1 96.12 97 ARG B N 1
ATOM 2223 C CA . ARG B 1 97 ? 18.531 14.039 -1.752 1 96.12 97 ARG B CA 1
ATOM 2224 C C . ARG B 1 97 ? 17.875 13.719 -0.411 1 96.12 97 ARG B C 1
ATOM 2226 O O . ARG B 1 97 ? 18.453 13.984 0.646 1 96.12 97 ARG B O 1
ATOM 2233 N N . VAL B 1 98 ? 16.688 13.172 -0.488 1 97.5 98 VAL B N 1
ATOM 2234 C CA . VAL B 1 98 ? 15.969 12.852 0.742 1 97.5 98 VAL B CA 1
ATOM 2235 C C . VAL B 1 98 ? 15.734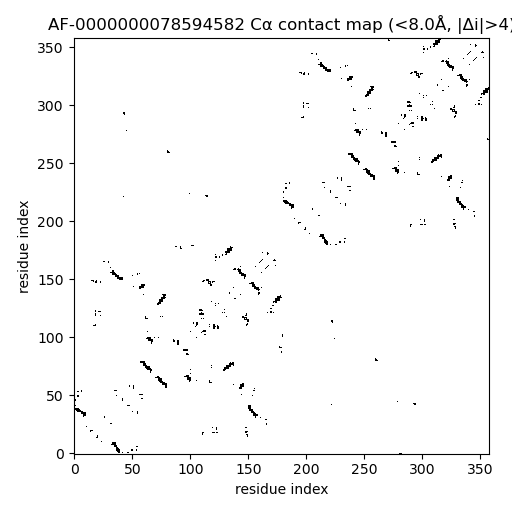 11.344 0.827 1 97.5 98 VAL B C 1
ATOM 2237 O O . VAL B 1 98 ? 15.805 10.641 -0.183 1 97.5 98 VAL B O 1
ATOM 2240 N N . SER B 1 99 ? 15.547 10.859 2.043 1 94.69 99 SER B N 1
ATOM 2241 C CA . SER B 1 99 ? 15.086 9.516 2.363 1 94.69 99 SER B CA 1
ATOM 2242 C C . SER B 1 99 ? 13.961 9.539 3.4 1 94.69 99 SER B C 1
ATOM 2244 O O . SER B 1 99 ? 13.609 10.609 3.906 1 94.69 99 SER B O 1
ATOM 2246 N N . PHE B 1 100 ? 13.398 8.398 3.59 1 95.38 100 PHE B N 1
ATOM 2247 C CA . PHE B 1 100 ? 12.383 8.328 4.637 1 95.38 100 PHE B CA 1
ATOM 2248 C C . PHE B 1 100 ? 13.008 8.539 6.012 1 95.38 100 PHE B C 1
ATOM 2250 O O . PHE B 1 100 ? 14.062 7.969 6.312 1 95.38 100 PHE B O 1
ATOM 2257 N N . ALA B 1 101 ? 12.328 9.398 6.742 1 95.38 101 ALA B N 1
ATOM 2258 C CA . ALA B 1 101 ? 12.828 9.648 8.086 1 95.38 101 ALA B CA 1
ATOM 2259 C C . ALA B 1 101 ? 12.648 8.43 8.984 1 95.38 101 ALA B C 1
ATOM 2261 O O . ALA B 1 101 ? 11.703 7.656 8.797 1 95.38 101 ALA B O 1
ATOM 2262 N N . PRO B 1 102 ? 13.5 8.273 10.023 1 91.5 102 PRO B N 1
ATOM 2263 C CA . PRO B 1 102 ? 13.398 7.121 10.922 1 91.5 102 PRO B CA 1
ATOM 2264 C C . PRO B 1 102 ? 12.141 7.152 11.781 1 91.5 102 PRO B C 1
ATOM 2266 O O . PRO B 1 102 ? 11.625 8.227 12.094 1 91.5 102 PRO B O 1
ATOM 2269 N N . ALA B 1 103 ? 11.766 5.941 12.219 1 89.38 103 ALA B N 1
ATOM 2270 C CA . ALA B 1 103 ? 10.531 5.762 12.977 1 89.38 103 ALA B CA 1
ATOM 2271 C C . ALA B 1 103 ? 10.57 6.562 14.281 1 89.38 103 ALA B C 1
ATOM 2273 O O . ALA B 1 103 ? 9.547 7.102 14.711 1 89.38 103 ALA B O 1
ATOM 2274 N N . ASN B 1 104 ? 11.695 6.527 14.906 1 92.19 104 ASN B N 1
ATOM 2275 C CA . ASN B 1 104 ? 11.805 7.238 16.172 1 92.19 104 ASN B CA 1
ATOM 2276 C C . ASN B 1 104 ? 11.562 8.734 16 1 92.19 104 ASN B C 1
ATOM 2278 O O . ASN B 1 104 ? 10.984 9.383 16.875 1 92.19 104 ASN B O 1
ATOM 2282 N N . LEU B 1 105 ? 11.945 9.312 14.883 1 94.38 105 LEU B N 1
ATOM 2283 C CA . LEU B 1 105 ? 11.711 10.727 14.609 1 94.38 105 LEU B CA 1
ATOM 2284 C C . LEU B 1 105 ? 10.25 10.977 14.273 1 94.38 105 LEU B C 1
ATOM 2286 O O . LEU B 1 105 ? 9.719 12.055 14.562 1 94.38 105 LEU B O 1
ATOM 2290 N N . MET B 1 106 ? 9.656 9.984 13.672 1 93.56 106 MET B N 1
ATOM 2291 C CA . MET B 1 106 ? 8.234 10.102 13.367 1 93.56 106 MET B CA 1
ATOM 2292 C C . MET B 1 106 ? 7.414 10.297 14.641 1 93.56 106 MET B C 1
ATOM 2294 O O . MET B 1 106 ? 6.582 11.195 14.711 1 93.56 106 MET B O 1
ATOM 2298 N N . GLU B 1 107 ? 7.676 9.438 15.578 1 94.56 107 GLU B N 1
ATOM 2299 C CA . GLU B 1 107 ? 6.965 9.539 16.844 1 94.56 107 GLU B CA 1
ATOM 2300 C C . GLU B 1 107 ? 7.262 10.859 17.547 1 94.56 107 GLU B C 1
ATOM 2302 O O . GLU B 1 107 ? 6.352 11.531 18.047 1 94.56 107 GLU B O 1
ATOM 2307 N N . LYS B 1 108 ? 8.477 11.242 17.562 1 95.5 108 LYS B N 1
ATOM 2308 C CA . LYS B 1 108 ? 8.914 12.43 18.297 1 95.5 108 LYS B CA 1
ATOM 2309 C C . LYS B 1 108 ? 8.414 13.703 17.625 1 95.5 108 LYS B C 1
ATOM 2311 O O . LYS B 1 108 ? 7.984 14.641 18.297 1 95.5 108 LYS B O 1
ATOM 2316 N N . MET B 1 109 ? 8.43 13.773 16.297 1 97.12 109 MET B N 1
ATOM 2317 C CA . MET B 1 109 ? 8.172 15.023 15.594 1 97.12 109 MET B CA 1
ATOM 2318 C C . MET B 1 109 ? 6.715 15.094 15.141 1 97.12 109 MET B C 1
ATOM 2320 O O . MET B 1 109 ? 6.121 16.172 15.117 1 97.12 109 MET B O 1
ATOM 2324 N N . LEU B 1 110 ? 6.137 13.93 14.82 1 97.19 110 LEU B N 1
ATOM 2325 C CA . LEU B 1 110 ? 4.812 13.938 14.203 1 97.19 110 LEU B CA 1
ATOM 2326 C C . LEU B 1 110 ? 3.75 13.469 15.195 1 97.19 110 LEU B C 1
ATOM 2328 O O . LEU B 1 110 ? 2.555 13.68 14.969 1 97.19 110 LEU B O 1
ATOM 2332 N N . GLY B 1 111 ? 4.16 12.781 16.219 1 96.38 111 GLY B N 1
ATOM 2333 C CA . GLY B 1 111 ? 3.207 12.258 17.188 1 96.38 111 GLY B CA 1
ATOM 2334 C C . GLY B 1 111 ? 2.381 11.109 16.656 1 96.38 111 GLY B C 1
ATOM 2335 O O . GLY B 1 111 ? 1.239 10.906 17.078 1 96.38 111 GLY B O 1
ATOM 2336 N N . THR B 1 112 ? 2.912 10.43 15.664 1 95.06 112 THR B N 1
ATOM 2337 C CA . THR B 1 112 ? 2.199 9.312 15.062 1 95.06 112 THR B CA 1
ATOM 2338 C C . THR B 1 112 ? 3.102 8.086 14.977 1 95.06 112 THR B C 1
ATOM 2340 O O . THR B 1 112 ? 4.328 8.211 14.938 1 95.06 112 THR B O 1
ATOM 2343 N N . LYS B 1 113 ? 2.498 6.957 15.008 1 91.62 113 LYS B N 1
ATOM 2344 C CA . LYS B 1 113 ? 3.225 5.738 14.664 1 91.62 113 LYS B CA 1
ATOM 2345 C C . LYS B 1 113 ? 3.35 5.59 13.148 1 91.62 113 LYS B C 1
ATOM 2347 O O . LYS B 1 113 ? 2.711 6.32 12.391 1 91.62 113 LYS B O 1
ATOM 2352 N N . ILE B 1 114 ? 4.168 4.68 12.805 1 88.5 114 ILE B N 1
ATOM 2353 C CA . ILE B 1 114 ? 4.324 4.355 11.391 1 88.5 114 ILE B CA 1
ATOM 2354 C C . ILE B 1 114 ? 2.969 3.994 10.789 1 88.5 114 ILE B C 1
ATOM 2356 O O . ILE B 1 114 ? 2.195 3.244 11.391 1 88.5 114 ILE B O 1
ATOM 2360 N N . GLY B 1 115 ? 2.668 4.551 9.656 1 89.56 115 GLY B N 1
ATOM 2361 C CA . GLY B 1 115 ? 1.426 4.242 8.961 1 89.56 115 GLY B CA 1
ATOM 2362 C C . GLY B 1 115 ? 0.321 5.242 9.25 1 89.56 115 GLY B C 1
ATOM 2363 O O . GLY B 1 115 ? -0.719 5.23 8.586 1 89.56 115 GLY B O 1
ATOM 2364 N N . ALA B 1 116 ? 0.565 6.18 10.141 1 94.19 116 ALA B N 1
ATOM 2365 C CA . ALA B 1 116 ? -0.505 7.086 10.547 1 94.19 116 ALA B CA 1
ATOM 2366 C C . ALA B 1 116 ? -0.141 8.539 10.25 1 94.19 116 ALA B C 1
ATOM 2368 O O . ALA B 1 116 ? -0.813 9.461 10.711 1 94.19 116 ALA B O 1
ATOM 2369 N N . ALA B 1 117 ? 0.965 8.742 9.477 1 95.62 117 ALA B N 1
ATOM 2370 C CA . ALA B 1 117 ? 1.379 10.102 9.148 1 95.62 117 ALA B CA 1
ATOM 2371 C C . ALA B 1 117 ? 0.224 10.898 8.547 1 95.62 117 ALA B C 1
ATOM 2373 O O . ALA B 1 117 ? -0.546 10.375 7.742 1 95.62 117 ALA B O 1
ATOM 2374 N N . THR B 1 118 ? 0.107 12.109 8.914 1 98.25 118 THR B N 1
ATOM 2375 C CA . THR B 1 118 ? -1.019 12.953 8.523 1 98.25 118 THR B CA 1
ATOM 2376 C C . THR B 1 118 ? -0.618 14.43 8.523 1 98.25 118 THR B C 1
ATOM 2378 O O . THR B 1 118 ? 0.332 14.82 9.203 1 98.25 118 THR B O 1
ATOM 2381 N N . VAL B 1 119 ? -1.334 15.188 7.781 1 98.69 119 VAL B N 1
ATOM 2382 C CA . VAL B 1 119 ? -1.085 16.625 7.707 1 98.69 119 VAL B CA 1
ATOM 2383 C C . VAL B 1 119 ? -1.281 17.25 9.086 1 98.69 119 VAL B C 1
ATOM 2385 O O . VAL B 1 119 ? -0.649 18.266 9.406 1 98.69 119 VAL B O 1
ATOM 2388 N N . PHE B 1 120 ? -2.037 16.609 9.984 1 98.75 120 PHE B N 1
ATOM 2389 C CA . PHE B 1 120 ? -2.396 17.172 11.281 1 98.75 120 PHE B CA 1
ATOM 2390 C C . PHE B 1 120 ? -1.205 17.141 12.234 1 98.75 120 PHE B C 1
ATOM 2392 O O . PHE B 1 120 ? -1.216 17.812 13.273 1 98.75 120 PHE B O 1
ATOM 2399 N N . SER B 1 121 ? -0.186 16.422 11.836 1 98.31 121 SER B N 1
ATOM 2400 C CA . SER B 1 121 ? 1.034 16.438 12.641 1 98.31 121 SER B CA 1
ATOM 2401 C C . SER B 1 121 ? 1.627 17.844 12.711 1 98.31 121 SER B C 1
ATOM 2403 O O . SER B 1 121 ? 2.418 18.141 13.602 1 98.31 121 SER B O 1
ATOM 2405 N N . ALA B 1 122 ? 1.25 18.688 11.766 1 98.5 122 ALA B N 1
ATOM 2406 C CA . ALA B 1 122 ? 1.702 20.078 11.742 1 98.5 122 ALA B CA 1
ATOM 2407 C C . ALA B 1 122 ? 1.3 20.797 13.031 1 98.5 122 ALA B C 1
ATOM 2409 O O . ALA B 1 122 ? 1.93 21.781 13.414 1 98.5 122 ALA B O 1
ATOM 2410 N N . ILE B 1 123 ? 0.279 20.312 13.734 1 98.38 123 ILE B N 1
ATOM 2411 C CA . ILE B 1 123 ? -0.198 20.891 14.977 1 98.38 123 ILE B CA 1
ATOM 2412 C C . ILE B 1 123 ? 0.91 20.844 16.031 1 98.38 123 ILE B C 1
ATOM 2414 O O . ILE B 1 123 ? 1.05 21.766 16.844 1 98.38 123 ILE B O 1
ATOM 2418 N N . LEU B 1 124 ? 1.649 19.828 15.984 1 97.69 124 LEU B N 1
ATOM 2419 C CA . LEU B 1 124 ? 2.674 19.594 17 1 97.69 124 LEU B CA 1
ATOM 2420 C C . LEU B 1 124 ? 3.975 20.297 16.625 1 97.69 124 LEU B C 1
ATOM 2422 O O . LEU B 1 124 ? 4.883 20.422 17.453 1 97.69 124 LEU B O 1
ATOM 2426 N N . ASP B 1 125 ? 4.066 20.734 15.383 1 97.5 125 ASP B N 1
ATOM 2427 C CA . ASP B 1 125 ? 5.289 21.359 14.875 1 97.5 125 ASP B CA 1
ATOM 2428 C C . ASP B 1 125 ? 5.277 22.859 15.102 1 97.5 125 ASP B C 1
ATOM 2430 O O . ASP B 1 125 ? 5.277 23.641 14.141 1 97.5 125 ASP B O 1
ATOM 2434 N N . LYS B 1 126 ? 5.562 23.234 16.266 1 94.62 126 LYS B N 1
ATOM 2435 C CA . LYS B 1 126 ? 5.414 24.625 16.672 1 94.62 126 LYS B CA 1
ATOM 2436 C C . LYS B 1 126 ? 6.539 25.484 16.094 1 94.62 126 LYS B C 1
ATOM 2438 O O . LYS B 1 126 ? 6.371 26.703 15.914 1 94.62 126 LYS B O 1
ATOM 2443 N N . ASP B 1 127 ? 7.645 24.922 15.781 1 94.44 127 ASP B N 1
ATOM 2444 C CA . ASP B 1 127 ? 8.805 25.688 15.328 1 94.44 127 ASP B CA 1
ATOM 2445 C C . ASP B 1 127 ? 8.93 25.641 13.805 1 94.44 127 ASP B C 1
ATOM 2447 O O . ASP B 1 127 ? 9.938 26.078 13.25 1 94.44 127 ASP B O 1
ATOM 2451 N N . ASN B 1 128 ? 7.969 25.047 13.148 1 95.69 128 ASN B N 1
ATOM 2452 C CA . ASN B 1 128 ? 7.973 24.922 11.695 1 95.69 128 ASN B CA 1
ATOM 2453 C C . ASN B 1 128 ? 9.227 24.203 11.195 1 95.69 128 ASN B C 1
ATOM 2455 O O . ASN B 1 128 ? 9.859 24.641 10.234 1 95.69 128 ASN B O 1
ATOM 2459 N N . ALA B 1 129 ? 9.555 23.188 11.906 1 96.62 129 ALA B N 1
ATOM 2460 C CA . ALA B 1 129 ? 10.727 22.391 11.57 1 96.62 129 ALA B CA 1
ATOM 2461 C C . ALA B 1 129 ? 10.438 21.469 10.391 1 96.62 129 ALA B C 1
ATOM 2463 O O . ALA B 1 129 ? 11.359 21 9.719 1 96.62 129 ALA B O 1
ATOM 2464 N N . VAL B 1 130 ? 9.195 21.203 10.133 1 98.31 130 VAL B N 1
ATOM 2465 C CA . VAL B 1 130 ? 8.789 20.297 9.07 1 98.31 130 VAL B CA 1
ATOM 2466 C C . VAL B 1 130 ? 8.148 21.078 7.93 1 98.31 130 VAL B C 1
ATOM 2468 O O . VAL B 1 130 ? 7.164 21.781 8.133 1 98.31 130 VAL B O 1
ATOM 2471 N N . GLN B 1 131 ? 8.688 20.953 6.742 1 98.44 131 GLN B N 1
ATOM 2472 C CA . GLN B 1 131 ? 8.109 21.578 5.562 1 98.44 131 GLN B CA 1
ATOM 2473 C C . GLN B 1 131 ? 6.969 20.734 4.996 1 98.44 131 GLN B C 1
ATOM 2475 O O . GLN B 1 131 ? 7.133 19.547 4.766 1 98.44 131 GLN B O 1
ATOM 2480 N N . ILE B 1 132 ? 5.844 21.406 4.809 1 98.75 132 ILE B N 1
ATOM 2481 C CA . ILE B 1 132 ? 4.688 20.719 4.23 1 98.75 132 ILE B CA 1
ATOM 2482 C C . ILE B 1 132 ? 4.707 20.875 2.709 1 98.75 132 ILE B C 1
ATOM 2484 O O . ILE B 1 132 ? 4.691 21.984 2.191 1 98.75 132 ILE B O 1
ATOM 2488 N N . VAL B 1 133 ? 4.77 19.766 1.979 1 98.81 133 VAL B N 1
ATOM 2489 C CA . VAL B 1 133 ? 4.867 19.781 0.523 1 98.81 133 VAL B CA 1
ATOM 2490 C C . VAL B 1 133 ? 3.721 18.969 -0.075 1 98.81 133 VAL B C 1
ATOM 2492 O O . VAL B 1 133 ? 3.52 17.797 0.29 1 98.81 133 VAL B O 1
ATOM 2495 N N . PHE B 1 134 ? 2.918 19.594 -0.96 1 98.69 134 PHE B N 1
ATOM 2496 C CA . PHE B 1 134 ? 1.813 18.906 -1.623 1 98.69 134 PHE B CA 1
ATOM 2497 C C . PHE B 1 134 ? 2.148 18.625 -3.082 1 98.69 134 PHE B C 1
ATOM 2499 O O . PHE B 1 134 ? 2.703 19.484 -3.773 1 98.69 134 PHE B O 1
ATOM 2506 N N . ASP B 1 135 ? 1.887 17.438 -3.479 1 98.25 135 ASP B N 1
ATOM 2507 C CA . ASP B 1 135 ? 1.785 17.156 -4.91 1 98.25 135 ASP B CA 1
ATOM 2508 C C . ASP B 1 135 ? 0.578 17.859 -5.52 1 98.25 135 ASP B C 1
ATOM 2510 O O . ASP B 1 135 ? -0.514 17.844 -4.949 1 98.25 135 ASP B O 1
ATOM 2514 N N . LYS B 1 136 ? 0.724 18.406 -6.645 1 97.5 136 LYS B N 1
ATOM 2515 C CA . LYS B 1 136 ? -0.316 19.156 -7.332 1 97.5 136 LYS B CA 1
ATOM 2516 C C . LYS B 1 136 ? -1.586 18.328 -7.5 1 97.5 136 LYS B C 1
ATOM 2518 O O . LYS B 1 136 ? -2.695 18.859 -7.438 1 97.5 136 LYS B O 1
ATOM 2523 N N . ASP B 1 137 ? -1.452 17.078 -7.711 1 96.31 137 ASP B N 1
ATOM 2524 C CA . ASP B 1 137 ? -2.586 16.188 -7.93 1 96.31 137 ASP B CA 1
ATOM 2525 C C . ASP B 1 137 ? -3.531 16.188 -6.73 1 96.31 137 ASP B C 1
ATOM 2527 O O . ASP B 1 137 ? -4.738 16.016 -6.883 1 96.31 137 ASP B O 1
ATOM 2531 N N . VAL B 1 138 ? -3.008 16.406 -5.547 1 97.81 138 VAL B N 1
ATOM 2532 C CA . VAL B 1 138 ? -3.812 16.406 -4.328 1 97.81 138 VAL B CA 1
ATOM 2533 C C . VAL B 1 138 ? -4.734 17.625 -4.309 1 97.81 138 VAL B C 1
ATOM 2535 O O . VAL B 1 138 ? -5.898 17.516 -3.918 1 97.81 138 VAL B O 1
ATOM 2538 N N . LEU B 1 139 ? -4.262 18.719 -4.785 1 97.19 139 LEU B N 1
ATOM 2539 C CA . LEU B 1 139 ? -5.02 19.969 -4.762 1 97.19 139 LEU B CA 1
ATOM 2540 C C . LEU B 1 139 ? -6.137 19.938 -5.797 1 97.19 139 LEU B C 1
ATOM 2542 O O . LEU B 1 139 ? -7.074 20.734 -5.723 1 97.19 139 LEU B O 1
ATOM 2546 N N . ALA B 1 140 ? -5.969 19.094 -6.746 1 95.88 140 ALA B N 1
ATOM 2547 C CA . ALA B 1 140 ? -6.973 18.984 -7.801 1 95.88 140 ALA B CA 1
ATOM 2548 C C . ALA B 1 140 ? -8.211 18.234 -7.312 1 95.88 140 ALA B C 1
ATOM 2550 O O . ALA B 1 140 ? -9.266 18.297 -7.941 1 95.88 140 ALA B O 1
ATOM 2551 N N . GLU B 1 141 ? -8.094 17.562 -6.254 1 96.88 141 GLU B N 1
ATOM 2552 C CA . GLU B 1 141 ? -9.211 16.797 -5.695 1 96.88 141 GLU B CA 1
ATOM 2553 C C . GLU B 1 141 ? -10.047 17.672 -4.758 1 96.88 141 GLU B C 1
ATOM 2555 O O . GLU B 1 141 ? -9.5 18.453 -3.984 1 96.88 141 GLU B O 1
ATOM 2560 N N . GLU B 1 142 ? -11.305 17.469 -4.812 1 98.12 142 GLU B N 1
ATOM 2561 C CA . GLU B 1 142 ? -12.203 18.219 -3.941 1 98.12 142 GLU B CA 1
ATOM 2562 C C . GLU B 1 142 ? -12.039 17.797 -2.484 1 98.12 142 GLU B C 1
ATOM 2564 O O . GLU B 1 142 ? -12.086 18.641 -1.581 1 98.12 142 GLU B O 1
ATOM 2569 N N . TRP B 1 143 ? -11.891 16.453 -2.34 1 98.5 143 TRP B N 1
ATOM 2570 C CA . TRP B 1 143 ? -11.867 15.891 -0.99 1 98.5 143 TRP B CA 1
ATOM 2571 C C . TRP B 1 143 ? -10.469 15.414 -0.623 1 98.5 143 TRP B C 1
ATOM 2573 O O . TRP B 1 143 ? -9.734 14.906 -1.475 1 98.5 143 TRP B O 1
ATOM 2583 N N . TYR B 1 144 ? -10.141 15.586 0.627 1 98.56 144 TYR B N 1
ATOM 2584 C CA . TYR B 1 144 ? -8.891 15.18 1.249 1 98.56 144 TYR B CA 1
ATOM 2585 C C . TYR B 1 144 ? -9.117 14.031 2.232 1 98.56 144 TYR B C 1
ATOM 2587 O O . TYR B 1 144 ? -9.727 14.227 3.287 1 98.56 144 TYR B O 1
ATOM 2595 N N . GLY B 1 145 ? -8.656 12.852 1.885 1 98.25 145 GLY B N 1
ATOM 2596 C CA . GLY B 1 145 ? -8.766 11.695 2.754 1 98.25 145 GLY B CA 1
ATOM 2597 C C . GLY B 1 145 ? -7.488 11.406 3.521 1 98.25 145 GLY B C 1
ATOM 2598 O O . GLY B 1 145 ? -6.426 11.211 2.924 1 98.25 145 GLY B O 1
ATOM 2599 N N . CYS B 1 146 ? -7.582 11.336 4.848 1 98.12 146 CYS B N 1
ATOM 2600 C CA . CYS B 1 146 ? -6.379 11.133 5.648 1 98.12 146 CYS B CA 1
ATOM 2601 C C . CYS B 1 146 ? -6.715 10.516 7 1 98.12 146 CYS B C 1
ATOM 2603 O O . CYS B 1 146 ? -7.887 10.438 7.375 1 98.12 146 CYS B O 1
ATOM 2605 N N . SER B 1 147 ? -5.676 10.078 7.695 1 97.5 147 SER B N 1
ATOM 2606 C CA . SER B 1 147 ? -5.844 9.641 9.078 1 97.5 147 SER B CA 1
ATOM 2607 C C . SER B 1 147 ? -6.008 10.836 10.016 1 97.5 147 SER B C 1
ATOM 2609 O O . SER B 1 147 ? -5.633 11.953 9.672 1 97.5 147 SER B O 1
ATOM 2611 N N . ASP B 1 148 ? -6.59 10.602 11.156 1 97.75 148 ASP B N 1
ATOM 2612 C CA . ASP B 1 148 ? -6.668 11.641 12.172 1 97.75 148 ASP B CA 1
ATOM 2613 C C . ASP B 1 148 ? -5.555 11.484 13.203 1 97.75 148 ASP B C 1
ATOM 2615 O O . ASP B 1 148 ? -5.641 12.031 14.305 1 97.75 148 ASP B O 1
ATOM 2619 N N . GLY B 1 149 ? -4.566 10.617 12.828 1 96.81 149 GLY B N 1
ATOM 2620 C CA . GLY B 1 149 ? -3.406 10.484 13.695 1 96.81 149 GLY B CA 1
ATOM 2621 C C . GLY B 1 149 ? -3.205 9.07 14.211 1 96.81 149 GLY B C 1
ATOM 2622 O O . GLY B 1 149 ? -2.242 8.797 14.938 1 96.81 149 GLY B O 1
ATOM 2623 N N . ILE B 1 150 ? -4.098 8.18 13.891 1 96.56 150 ILE B N 1
ATOM 2624 C CA . ILE B 1 150 ? -3.918 6.77 14.234 1 96.56 150 ILE B CA 1
ATOM 2625 C C . ILE B 1 150 ? -4.219 5.902 13.016 1 96.56 150 ILE B C 1
ATOM 2627 O O . ILE B 1 150 ? -4.672 6.402 11.984 1 96.56 150 ILE B O 1
ATOM 2631 N N . THR B 1 151 ? -3.992 4.586 13.125 1 94.94 151 THR B N 1
ATOM 2632 C CA . THR B 1 151 ? -4.051 3.721 11.953 1 94.94 151 THR B CA 1
ATOM 2633 C C . THR B 1 151 ? -5.426 3.074 11.828 1 94.94 151 THR B C 1
ATOM 2635 O O . THR B 1 151 ? -5.641 2.225 10.961 1 94.94 151 THR B O 1
ATOM 2638 N N . THR B 1 152 ? -6.387 3.484 12.688 1 97.12 152 THR B N 1
ATOM 2639 C CA . THR B 1 152 ? -7.691 2.83 12.672 1 97.12 152 THR B CA 1
ATOM 2640 C C . THR B 1 152 ? -8.812 3.857 12.523 1 97.12 152 THR B C 1
ATOM 2642 O O . THR B 1 152 ? -9.953 3.588 12.891 1 97.12 152 THR B O 1
ATOM 2645 N N . SER B 1 153 ? -8.453 5 12.109 1 97.44 153 SER B N 1
ATOM 2646 C CA . SER B 1 153 ? -9.414 6.078 11.914 1 97.44 153 SER B CA 1
ATOM 2647 C C . SER B 1 153 ? -9.023 6.953 10.727 1 97.44 153 SER B C 1
ATOM 2649 O O . SER B 1 153 ? -7.891 7.422 10.633 1 97.44 153 SER B O 1
ATOM 2651 N N . TYR B 1 154 ? -9.992 7.164 9.812 1 98.12 154 TYR B N 1
ATOM 2652 C CA . TYR B 1 154 ? -9.758 7.949 8.602 1 98.12 154 TYR B CA 1
ATOM 2653 C C . TYR B 1 154 ? -10.875 8.969 8.391 1 98.12 154 TYR B C 1
ATOM 2655 O O . TYR B 1 154 ? -12.023 8.727 8.766 1 98.12 154 TYR B O 1
ATOM 2663 N N . MET B 1 155 ? -10.477 10.062 7.777 1 98.38 155 MET B N 1
ATOM 2664 C CA . MET B 1 155 ? -11.469 11.125 7.637 1 98.38 155 MET B CA 1
ATOM 2665 C C . MET B 1 155 ? -11.453 11.703 6.23 1 98.38 155 MET B C 1
ATOM 2667 O O . MET B 1 155 ? -10.453 11.586 5.52 1 98.38 155 MET B O 1
ATOM 2671 N N . LYS B 1 156 ? -12.523 12.227 5.875 1 98.75 156 LYS B N 1
ATOM 2672 C CA . LYS B 1 156 ? -12.758 13 4.656 1 98.75 156 LYS B CA 1
ATOM 2673 C C . LYS B 1 156 ? -13.023 14.469 4.977 1 98.75 156 LYS B C 1
ATOM 2675 O O . LYS B 1 156 ? -13.945 14.789 5.727 1 98.75 156 LYS B O 1
ATOM 2680 N N . ILE B 1 157 ? -12.203 15.359 4.43 1 98.81 157 ILE B N 1
ATOM 2681 C CA . ILE B 1 157 ? -12.305 16.797 4.609 1 98.81 157 ILE B CA 1
ATOM 2682 C C . ILE B 1 157 ? -12.148 17.5 3.264 1 98.81 157 ILE B C 1
ATOM 2684 O O . ILE B 1 157 ? -11.461 17 2.371 1 98.81 157 ILE B O 1
ATOM 2688 N N . LYS B 1 158 ? -12.805 18.641 3.121 1 98.75 158 LYS B N 1
ATOM 2689 C CA . LYS B 1 158 ? -12.57 19.406 1.902 1 98.75 158 LYS B CA 1
ATOM 2690 C C . LYS B 1 158 ? -11.109 19.812 1.784 1 98.75 158 LYS B C 1
ATOM 2692 O O . LYS B 1 158 ? -10.523 20.344 2.738 1 98.75 158 LYS B O 1
ATOM 2697 N N . THR B 1 159 ? -10.57 19.625 0.576 1 98.75 159 THR B N 1
ATOM 2698 C CA . THR B 1 159 ? -9.164 19.953 0.343 1 98.75 159 THR B CA 1
ATOM 2699 C C . THR B 1 159 ? -8.891 21.422 0.623 1 98.75 159 THR B C 1
ATOM 2701 O O . THR B 1 159 ? -7.895 21.766 1.261 1 98.75 159 THR B O 1
ATOM 2704 N N . GLU B 1 160 ? -9.742 22.297 0.295 1 98.38 160 GLU B N 1
ATOM 2705 C CA . GLU B 1 160 ? -9.578 23.734 0.463 1 98.38 160 GLU B CA 1
ATOM 2706 C C . GLU B 1 160 ? -9.469 24.109 1.938 1 98.38 160 GLU B C 1
ATOM 2708 O O . GLU B 1 160 ? -8.766 25.047 2.295 1 98.38 160 GLU B O 1
ATOM 2713 N N . LYS B 1 161 ? -10.195 23.375 2.818 1 98.75 161 LYS B N 1
ATOM 2714 C CA . LYS B 1 161 ? -10.156 23.656 4.25 1 98.75 161 LYS B CA 1
ATOM 2715 C C . LYS B 1 161 ? -8.797 23.312 4.848 1 98.75 161 LYS B C 1
ATOM 2717 O O . LYS B 1 161 ? -8.352 23.969 5.793 1 98.75 161 LYS B O 1
ATOM 2722 N N . ILE B 1 162 ? -8.172 22.281 4.262 1 98.81 162 ILE B N 1
ATOM 2723 C CA . ILE B 1 162 ? -6.828 21.906 4.707 1 98.81 162 ILE B CA 1
ATOM 2724 C C . ILE B 1 162 ? -5.832 23 4.305 1 98.81 162 ILE B C 1
ATOM 2726 O O . ILE B 1 162 ? -5.043 23.453 5.133 1 98.81 162 ILE B O 1
ATOM 2730 N N . ILE B 1 163 ? -5.953 23.484 3.082 1 98.5 163 ILE B N 1
ATOM 2731 C CA . ILE B 1 163 ? -4.949 24.359 2.482 1 98.5 163 ILE B CA 1
ATOM 2732 C C . ILE B 1 163 ? -5.156 25.781 2.969 1 98.5 163 ILE B C 1
ATOM 2734 O O . ILE B 1 163 ? -4.191 26.484 3.305 1 98.5 163 ILE B O 1
ATOM 2738 N N . HIS B 1 164 ? -6.367 26.203 3.1 1 98.19 164 HIS B N 1
ATOM 2739 C CA . HIS B 1 164 ? -6.621 27.625 3.289 1 98.19 164 HIS B CA 1
ATOM 2740 C C . HIS B 1 164 ? -6.988 27.938 4.738 1 98.19 164 HIS B C 1
ATOM 2742 O O . HIS B 1 164 ? -6.945 29.094 5.16 1 98.19 164 HIS B O 1
ATOM 2748 N N . ASP B 1 165 ? -7.359 26.969 5.492 1 98.62 165 ASP B N 1
ATOM 2749 C CA . ASP B 1 165 ? -7.793 27.234 6.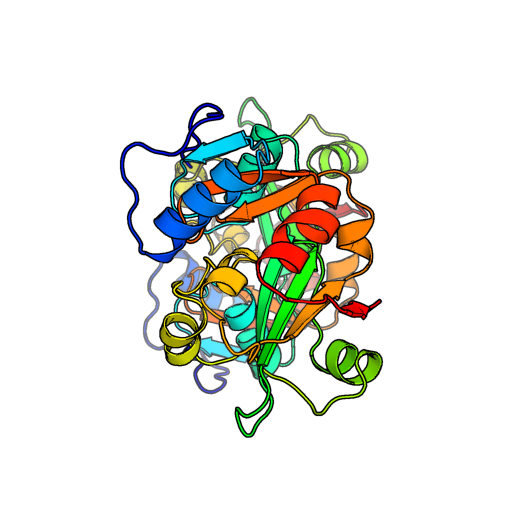859 1 98.62 165 ASP B CA 1
ATOM 2750 C C . ASP B 1 165 ? -6.855 26.578 7.867 1 98.62 165 ASP B C 1
ATOM 2752 O O . ASP B 1 165 ? -6.258 27.25 8.703 1 98.62 165 ASP B O 1
ATOM 2756 N N . PHE B 1 166 ? -6.688 25.234 7.758 1 98.88 166 PHE B N 1
ATOM 2757 C CA . PHE B 1 166 ? -5.938 24.484 8.758 1 98.88 166 PHE B CA 1
ATOM 2758 C C . PHE B 1 166 ? -4.473 24.906 8.75 1 98.88 166 PHE B C 1
ATOM 2760 O O . PHE B 1 166 ? -3.924 25.281 9.789 1 98.88 166 PHE B O 1
ATOM 2767 N N . LEU B 1 167 ? -3.855 24.828 7.582 1 98.69 167 LEU B N 1
ATOM 2768 C CA . LEU B 1 167 ? -2.414 25.047 7.516 1 98.69 167 LEU B CA 1
ATOM 2769 C C . LEU B 1 167 ? -2.051 26.469 7.934 1 98.69 167 LEU B C 1
ATOM 2771 O O . LEU B 1 167 ? -1.119 26.672 8.719 1 98.69 167 LEU B O 1
ATOM 2775 N N . PRO B 1 168 ? -2.797 27.516 7.461 1 98.12 168 PRO B N 1
ATOM 2776 C CA . PRO B 1 168 ? -2.512 28.859 7.969 1 98.12 168 PRO B CA 1
ATOM 2777 C C . PRO B 1 168 ? -2.703 28.969 9.477 1 98.12 168 PRO B C 1
ATOM 2779 O O . PRO B 1 168 ? -1.933 29.656 10.156 1 98.12 168 PRO B O 1
ATOM 2782 N N . PHE B 1 169 ? -3.67 28.312 10.016 1 98.25 169 PHE B N 1
ATOM 2783 C CA . PHE B 1 169 ? -3.953 28.359 11.445 1 98.25 169 PHE B CA 1
ATOM 2784 C C . PHE B 1 169 ? -2.764 27.844 12.25 1 98.25 169 PHE B C 1
ATOM 2786 O O . PHE B 1 169 ? -2.428 28.406 13.297 1 98.25 169 PHE B O 1
ATOM 2793 N N . VAL B 1 170 ? -2.131 26.797 11.773 1 98 170 VAL B N 1
ATOM 2794 C CA . VAL B 1 170 ? -1.008 26.219 12.508 1 98 170 VAL B CA 1
ATOM 2795 C C . VAL B 1 170 ? 0.301 26.828 12.008 1 98 170 VAL B C 1
ATOM 2797 O O . VAL B 1 170 ? 1.384 26.328 12.32 1 98 170 VAL B O 1
ATOM 2800 N N . LYS B 1 171 ? 0.242 27.812 11.18 1 97.5 171 LYS B N 1
ATOM 2801 C CA . LYS B 1 171 ? 1.356 28.656 10.758 1 97.5 171 LYS B CA 1
ATOM 2802 C C . LYS B 1 171 ? 2.314 27.891 9.852 1 97.5 171 LYS B C 1
ATOM 2804 O O . LYS B 1 171 ? 3.535 28 10 1 97.5 171 LYS B O 1
ATOM 2809 N N . HIS B 1 172 ? 1.781 27.078 8.992 1 98.19 172 HIS B N 1
ATOM 2810 C CA . HIS B 1 172 ? 2.545 26.422 7.938 1 98.19 172 HIS B CA 1
ATOM 2811 C C . HIS B 1 172 ? 2.1 26.891 6.559 1 98.19 172 HIS B C 1
ATOM 2813 O O . HIS B 1 172 ? 0.902 27.031 6.301 1 98.19 172 HIS B O 1
ATOM 2819 N N . ILE B 1 173 ? 3.037 27.203 5.762 1 96.06 173 ILE B N 1
ATOM 2820 C CA . ILE B 1 173 ? 2.775 27.516 4.363 1 96.06 173 ILE B CA 1
ATOM 2821 C C . ILE B 1 173 ? 3.207 26.344 3.48 1 96.06 173 ILE B C 1
ATOM 2823 O O . ILE B 1 173 ? 4.398 26.031 3.395 1 96.06 173 ILE B O 1
ATOM 2827 N N . PRO B 1 174 ? 2.217 25.766 2.809 1 98.06 174 PRO B N 1
ATOM 2828 C CA . PRO B 1 174 ? 2.592 24.609 2.004 1 98.06 174 PRO B CA 1
ATOM 2829 C C . PRO B 1 174 ? 3.301 24.984 0.707 1 98.06 174 PRO B C 1
ATOM 2831 O O . PRO B 1 174 ? 3.061 26.078 0.164 1 98.06 174 PRO B O 1
ATOM 2834 N N . THR B 1 175 ? 4.203 24.156 0.289 1 98.38 175 THR B N 1
ATOM 2835 C CA . THR B 1 175 ? 4.789 24.203 -1.045 1 98.38 175 THR B CA 1
ATOM 2836 C C . THR B 1 175 ? 4.105 23.219 -1.975 1 98.38 175 THR B C 1
ATOM 2838 O O . THR B 1 175 ? 3.836 22.078 -1.582 1 98.38 175 THR B O 1
ATOM 2841 N N . ILE B 1 176 ? 3.76 23.672 -3.178 1 98.25 176 ILE B N 1
ATOM 2842 C CA . ILE B 1 176 ? 3.102 22.812 -4.152 1 98.25 176 ILE B CA 1
ATOM 2843 C C . ILE B 1 176 ? 4.086 22.453 -5.262 1 98.25 176 ILE B C 1
ATOM 2845 O O . ILE B 1 176 ? 4.695 23.328 -5.875 1 98.25 176 ILE B O 1
ATOM 2849 N N . ILE B 1 177 ? 4.23 21.172 -5.469 1 98.12 177 ILE B N 1
ATOM 2850 C CA . ILE B 1 177 ? 5.145 20.734 -6.516 1 98.12 177 ILE B CA 1
ATOM 2851 C C . ILE B 1 177 ? 4.434 19.766 -7.453 1 98.12 177 ILE B C 1
ATOM 2853 O O . ILE B 1 177 ? 3.344 19.281 -7.145 1 98.12 177 ILE B O 1
ATOM 2857 N N . GLU B 1 178 ? 5.016 19.562 -8.609 1 96.5 178 GLU B N 1
ATOM 2858 C CA . GLU B 1 178 ? 4.574 18.547 -9.562 1 96.5 178 GLU B CA 1
ATOM 2859 C C . GLU B 1 178 ? 5.676 17.531 -9.844 1 96.5 178 GLU B C 1
ATOM 2861 O O . GLU B 1 178 ? 6.688 17.859 -10.469 1 96.5 178 GLU B O 1
ATOM 2866 N N . VAL B 1 179 ? 5.43 16.438 -9.32 1 92.31 179 VAL B N 1
ATOM 2867 C CA . VAL B 1 179 ? 6.438 15.391 -9.492 1 92.31 179 VAL B CA 1
ATOM 2868 C C . VAL B 1 179 ? 5.895 14.289 -10.406 1 92.31 179 VAL B C 1
ATOM 2870 O O . VAL B 1 179 ? 4.684 14.078 -10.469 1 92.31 179 VAL B O 1
#

Foldseek 3Di:
DKDKAAKDFAQDPDDDFPLLVVLRVLCVVLVFTKIKIFIDQDDDPVNQVVRCVRQVHFEWDWFWKAAPVRQAIETEIGGPPDDDDQVVVCVFVVHHGMDGDDQVCCCVQQVAGPQQRDPSSLLSNQVPRYAYEYEPVQLVDQWYWHHSRYRGMIMIGGPCCVQPPVCVVSPHHHHYTHD/DKDKAAKDFAQDPDDDFPLLVVLRVLCVVLVFTKIKIFIDQDDDPVNQVVRCVRQVHFEWDWFWKADPVRQAIETEIGGPPDDDDQVVVCVFVVHHGMDGDDQVCCCVQQVAGPQQRDPSSLLSNQVPRYAYEYEPVQLVDQWYWHHSRYRGMIMIGGPCCVQPPVCVVSPHHHHYTHD

Radius of gyration: 21.39 Å; Cα contacts (8 Å, |Δi|>4): 720; chains: 2; bounding box: 43×57×44 Å

Solvent-accessible surface area (backbone atoms only — not comparable to full-atom values): 19609 Å² total; per-residue (Å²): 133,87,51,67,52,69,82,36,74,65,80,68,94,73,65,91,42,71,46,30,46,51,42,54,50,50,33,59,74,67,68,54,72,48,39,32,34,48,37,49,72,66,82,45,72,66,45,49,50,53,52,22,60,74,67,70,43,58,46,48,36,51,44,55,30,18,34,90,82,64,83,47,35,34,40,38,37,32,50,57,50,55,74,87,51,51,66,52,50,18,60,70,72,71,52,70,65,45,46,74,50,55,68,72,52,37,38,72,55,41,53,17,56,92,82,8,51,36,81,63,25,48,69,69,33,82,79,58,64,57,44,44,34,34,29,50,74,45,73,72,35,66,50,38,22,41,36,58,33,41,57,37,35,40,32,40,30,50,30,62,51,48,66,69,45,49,31,54,71,53,66,45,76,73,43,78,42,81,116,133,86,53,68,51,69,81,36,74,64,82,68,92,72,64,91,43,72,45,31,46,51,43,52,51,52,34,58,74,68,67,54,72,47,40,32,34,46,37,50,73,65,83,45,70,66,46,50,50,51,52,23,60,75,67,68,42,57,46,47,36,52,44,54,31,17,31,90,82,66,82,45,36,33,40,38,36,31,51,57,51,56,75,84,52,51,66,50,49,17,61,72,71,70,51,69,65,46,46,76,50,56,69,72,54,37,38,72,56,41,52,18,57,91,82,8,52,35,82,64,25,48,71,70,32,82,80,58,66,56,44,42,33,35,31,48,72,46,73,72,35,67,50,39,22,39,37,57,35,40,58,36,36,41,35,40,29,50,31,63,50,49,64,68,45,48,32,53,72,54,65,44,76,72,42,75,42,80,116

Sequence (358 aa):
MFFVSDIYTMPPDKLDTILQKETYRVLQSLHIPFERVDTDEAITMEDCVQIDKKLDMKMVKTLFLCNRQQTAFYLFITAGDKPFRSKDFSNVLGVSRVSFAPANLMEKMLGTKIGAATVFSAILDKDNAVQIVFDKDVLAEEWYGCSDGITTSYMKIKTEKIIHDFLPFVKHIPTIIEVMFFVSDIYTMPPDKLDTILQKETYRVLQSLHIPFERVDTDEAITMEDCVQIDKKLDMKMVKTLFLCNRQQTAFYLFITAGDKPFRSKDFSNVLGVSRVSFAPANLMEKMLGTKIGAATVFSAILDKDNAVQIVFDKDVLAEEWYGCSDGITTSYMKIKTEKIIHDFLPFVKHIPTIIEV

pLDDT: mean 96.01, std 3.68, range [72.81, 98.88]

Organism: NCBI:txid1408889